Protein AF-A0AAY4BSG1-F1 (afdb_monomer)

Radius of gyration: 24.35 Å; Cα contacts (8 Å, |Δi|>4): 399; chains: 1; bounding box: 86×38×70 Å

Nearest PDB structures (foldseek):
  5kiy-assembly1_A  TM=9.726E-01  e=7.106E-35  Homo sapiens
  4ko8-assembly1_A  TM=9.809E-01  e=5.783E-34  Homo sapiens
  7pux-assembly1_A  TM=9.877E-01  e=2.586E-33  Homo sapiens
  7ln4-assembly1_E  TM=9.791E-01  e=1.420E-33  Homo sapiens
  5glf-assembly2_C  TM=9.734E-01  e=1.700E-33  Homo sapiens

Secondary structure (DSSP, 8-state):
-----PPPPP-GGGTTTS----TTEEEEEE-S---TTEEEE-HHHHHHHT--TT-EEEEE-STT-EEEEEEEE-TTS-TTEEEE-HHHHHHHT--TT-EEEEEE-TTPPBPSEEEEEEBHHHHTT--S-HIIIIIHHHHTTT--EEETT-EEEEEETTEEEEEEEEEEESSSEEE--TT-EEE--SPPBPP---TTTTTT---PPP--------------

Mean predicted aligned error: 11.54 Å

InterPro domains:
  IPR003338 CDC48, N-terminal subdomain [PF02359] (25-106)
  IPR003338 CDC48, N-terminal subdomain [SM01073] (25-108)
  IPR004201 CDC48, domain 2 [PF02933] (127-188)
  IPR004201 CDC48, domain 2 [SM01072] (125-191)
  IPR009010 Aspartate decarboxylase-like domain superfamily [SSF50692] (23-105)
  IPR029067 CDC48 domain 2-like superfamily [SSF54585] (107-192)

Sequence (220 aa):
MVSSGHPKAEDYSTAILKQKVRPNRLIVDEAINEDNSIVCLSQAKMEQLQLFRGDTVVLRGRKRRQTVCIVLTDESCADERVRMNRVIRNNLRVRLGDVTSIHACPDVKYGKRIHVLPIDDTIEGLTGNLFEVFLKPYFLEAYRPVHKGDIFLVRGGMRAVEFKVVETDPTPHCIVAPDTIIHCEGEAIKREVCPCVLRADAELPPLGHPTYFLLDLGLD

Foldseek 3Di:
DDDDDDDDDDPPVCVVVPPDPDLQKAFEDADPDPDQAEKEAAPVSCVVQVHDQQFKKWKAAPPRFIWIHGYHYDNPHDHRHMHHHPQNCVRRVHDGRDIMGMHTDPPAAAFQEWEKEWAPVQCVPPDDDCCVFWVCVSQPVPQGKGFQQRWDWTDGDPGIIIMGTNPIVVPGMHGHDPNYHYHHDDDHDYDDDDPVVVVPPPDDDDPDDDDDPDDDDDDD

Structure (mmCIF, N/CA/C/O backbone):
data_AF-A0AAY4BSG1-F1
#
_entry.id   AF-A0AAY4BSG1-F1
#
loop_
_atom_site.group_PDB
_atom_site.id
_atom_site.type_symbol
_atom_site.label_atom_id
_atom_site.label_alt_id
_atom_site.label_comp_id
_atom_site.label_asym_id
_atom_site.label_entity_id
_atom_site.label_seq_id
_atom_site.pdbx_PDB_ins_code
_atom_site.Cartn_x
_atom_site.Cartn_y
_atom_site.Cartn_z
_atom_site.occupancy
_atom_site.B_iso_or_equiv
_atom_site.auth_seq_id
_atom_site.auth_comp_id
_atom_site.auth_asym_id
_atom_site.auth_atom_id
_atom_site.pdbx_PDB_model_num
ATOM 1 N N . MET A 1 1 ? -54.067 -20.132 38.623 1.00 38.59 1 MET A N 1
ATOM 2 C CA . MET A 1 1 ? -53.356 -20.814 37.520 1.00 38.59 1 MET A CA 1
ATOM 3 C C . MET A 1 1 ? -52.212 -19.910 37.088 1.00 38.59 1 MET A C 1
ATOM 5 O O . MET A 1 1 ? -52.478 -18.827 36.589 1.00 38.59 1 MET A O 1
ATOM 9 N N . VAL A 1 2 ? -50.968 -20.282 37.397 1.00 37.22 2 VAL A N 1
ATOM 10 C CA . VAL A 1 2 ? -49.770 -19.483 37.088 1.00 37.22 2 VAL A CA 1
ATOM 11 C C . VAL A 1 2 ? -49.199 -19.982 35.763 1.00 37.22 2 VAL A C 1
ATOM 13 O O . VAL A 1 2 ? -48.840 -21.150 35.649 1.00 37.22 2 VAL A O 1
ATOM 16 N N . SER A 1 3 ? -49.164 -19.108 34.759 1.00 40.56 3 SER A N 1
ATOM 17 C CA . SER A 1 3 ? -48.557 -19.366 33.451 1.00 40.56 3 SER A CA 1
ATOM 18 C C . SER A 1 3 ? -47.033 -19.314 33.574 1.00 40.56 3 SER A C 1
ATOM 20 O O . SER A 1 3 ? -46.451 -18.234 33.658 1.00 40.56 3 SER A O 1
ATOM 22 N N . SER A 1 4 ? -46.378 -20.473 33.586 1.00 40.75 4 SER A N 1
ATOM 23 C CA . SER A 1 4 ? -44.921 -20.590 33.511 1.00 40.75 4 SER A CA 1
ATOM 24 C C . SER A 1 4 ? -44.447 -20.343 32.074 1.00 40.75 4 SER A C 1
ATOM 26 O O . SER A 1 4 ? -44.563 -21.217 31.216 1.00 40.75 4 SER A O 1
ATOM 28 N N . GLY A 1 5 ? -43.911 -19.150 31.808 1.00 41.56 5 GLY A N 1
ATOM 29 C CA . GLY A 1 5 ? -43.199 -18.854 30.567 1.00 41.56 5 GLY A CA 1
ATOM 30 C C . GLY A 1 5 ? -41.865 -19.599 30.529 1.00 41.56 5 GLY A C 1
ATOM 31 O O . GLY A 1 5 ? -40.983 -19.338 31.344 1.00 41.56 5 GLY A O 1
ATOM 32 N N . HIS A 1 6 ? -41.716 -20.540 29.599 1.00 40.09 6 HIS A N 1
ATOM 33 C CA . HIS A 1 6 ? -40.425 -21.161 29.321 1.00 40.09 6 HIS A CA 1
ATOM 34 C C . HIS A 1 6 ? -39.473 -20.140 28.670 1.00 40.09 6 HIS A C 1
ATOM 36 O O . HIS A 1 6 ? -39.877 -19.458 27.722 1.00 40.09 6 HIS A O 1
ATOM 42 N N . PRO A 1 7 ? -38.216 -20.020 29.138 1.00 47.56 7 PRO A N 1
ATOM 43 C CA . PRO A 1 7 ? -37.210 -19.219 28.455 1.00 47.56 7 PRO A CA 1
ATOM 44 C C . PRO A 1 7 ? -36.933 -19.845 27.083 1.00 47.56 7 PRO A C 1
ATOM 46 O O . PRO A 1 7 ? -36.709 -21.051 26.976 1.00 47.56 7 PRO A O 1
ATOM 49 N N . LYS A 1 8 ? -37.004 -19.031 26.022 1.00 49.88 8 LYS A N 1
ATOM 50 C CA . LYS A 1 8 ? -36.737 -19.466 24.645 1.00 49.88 8 LYS A CA 1
ATOM 51 C C . LYS A 1 8 ? -35.341 -20.089 24.580 1.00 49.88 8 LYS A C 1
ATOM 53 O O . LYS A 1 8 ? -34.360 -19.418 24.891 1.00 49.88 8 LYS A O 1
ATOM 58 N N . ALA A 1 9 ? -35.281 -21.361 24.193 1.00 52.16 9 ALA A N 1
ATOM 59 C CA . ALA A 1 9 ? -34.041 -22.080 23.953 1.00 52.16 9 ALA A CA 1
ATOM 60 C C . ALA A 1 9 ? -33.193 -21.315 22.927 1.00 52.16 9 ALA A C 1
ATOM 62 O O . ALA A 1 9 ? -33.681 -20.943 21.860 1.00 52.16 9 ALA A O 1
ATOM 63 N N . GLU A 1 10 ? -31.934 -21.040 23.260 1.00 61.69 10 GLU A N 1
ATOM 64 C CA . GLU A 1 10 ? -30.996 -20.489 22.291 1.00 61.69 10 GLU A CA 1
ATOM 65 C C . GLU A 1 10 ? -30.665 -21.569 21.253 1.00 61.69 10 GLU A C 1
ATOM 67 O O . GLU A 1 10 ? -30.093 -22.607 21.583 1.00 61.69 10 GLU A O 1
ATOM 72 N N . ASP A 1 11 ? -31.018 -21.336 19.988 1.00 61.94 11 ASP A N 1
ATOM 73 C CA . ASP A 1 11 ? -30.718 -22.260 18.891 1.00 61.94 11 ASP A CA 1
ATOM 74 C C . ASP A 1 11 ? -29.205 -22.326 18.603 1.00 61.94 11 ASP A C 1
ATOM 76 O O . ASP A 1 11 ? -28.674 -21.622 17.733 1.00 61.94 11 ASP A O 1
ATOM 80 N N . TYR A 1 12 ? -28.493 -23.209 19.311 1.00 63.12 12 TYR A N 1
ATOM 81 C CA . TYR A 1 12 ? -27.065 -23.503 19.111 1.00 63.12 12 TYR A CA 1
ATOM 82 C C . TYR A 1 12 ? -26.735 -23.979 17.687 1.00 63.12 12 TYR A C 1
ATOM 84 O O . TYR A 1 12 ? -25.613 -23.785 17.216 1.00 63.12 12 TYR A O 1
ATOM 92 N N . SER A 1 13 ? -27.723 -24.507 16.961 1.00 60.88 13 SER A N 1
ATOM 93 C CA . SER A 1 13 ? -27.625 -24.915 15.553 1.00 60.88 13 SER A CA 1
ATOM 94 C C . SER A 1 13 ? -27.249 -23.757 14.614 1.00 60.88 13 SER A C 1
ATOM 96 O O . SER A 1 13 ? -26.709 -23.985 13.536 1.00 60.88 13 SER A O 1
ATOM 98 N N . THR A 1 14 ? -27.486 -22.502 15.028 1.00 60.97 14 THR A N 1
ATOM 99 C CA . THR A 1 14 ? -27.147 -21.288 14.257 1.00 60.97 14 THR A CA 1
ATOM 100 C C . THR A 1 14 ? -25.986 -20.484 14.850 1.00 60.97 14 THR A C 1
ATOM 102 O O . THR A 1 14 ? -25.603 -19.454 14.295 1.00 60.97 14 THR A O 1
ATOM 105 N N . ALA A 1 15 ? -25.366 -20.939 15.946 1.00 56.94 15 ALA A N 1
ATOM 106 C CA . ALA A 1 15 ? -24.291 -20.205 16.623 1.00 56.94 15 ALA A CA 1
ATOM 107 C C . ALA A 1 15 ? -23.044 -19.991 15.740 1.00 56.94 15 ALA A C 1
ATOM 109 O O . ALA A 1 15 ? -22.305 -19.029 15.934 1.00 56.94 15 ALA A O 1
ATOM 110 N N . ILE A 1 16 ? -22.839 -20.854 14.737 1.00 59.22 16 ILE A N 1
ATOM 111 C CA . ILE A 1 16 ? -21.785 -20.723 13.716 1.00 59.22 16 ILE A CA 1
ATOM 112 C C . ILE A 1 16 ? -22.095 -19.578 12.729 1.00 59.22 16 ILE A C 1
ATOM 114 O O . ILE A 1 16 ? -21.176 -18.930 12.231 1.00 59.22 16 ILE A O 1
ATOM 118 N N . LEU A 1 17 ? -23.379 -19.305 12.465 1.00 61.75 17 LEU A N 1
ATOM 119 C CA . LEU A 1 17 ? -23.855 -18.269 11.536 1.00 61.75 17 LEU A CA 1
ATOM 120 C C . LEU A 1 17 ? -24.014 -16.897 12.203 1.00 61.75 17 LEU A C 1
ATOM 122 O O . LEU A 1 17 ? -23.942 -15.874 11.521 1.00 61.75 17 LEU A O 1
ATOM 126 N N . LYS A 1 18 ? -24.189 -16.850 13.530 1.00 53.69 18 LYS A N 1
ATOM 127 C CA . LYS A 1 18 ? -24.146 -15.596 14.288 1.00 53.69 18 LYS A CA 1
ATOM 128 C C . LYS A 1 18 ? -22.723 -15.045 14.215 1.00 53.69 18 LYS A C 1
ATOM 130 O O . LYS A 1 18 ? -21.815 -15.541 14.883 1.00 53.69 18 LYS A O 1
ATOM 135 N N . GLN A 1 19 ? -22.510 -14.024 13.382 1.00 55.59 19 GLN A N 1
ATOM 136 C CA . GLN A 1 19 ? -21.248 -13.293 13.359 1.00 55.59 19 GLN A CA 1
ATOM 137 C C . GLN A 1 19 ? -20.974 -12.770 14.770 1.00 55.59 19 GLN A C 1
ATOM 139 O O . GLN A 1 19 ? -21.588 -11.802 15.208 1.00 55.59 19 GLN A O 1
ATOM 144 N N . LYS A 1 20 ? -20.045 -13.413 15.489 1.00 57.47 20 LYS A N 1
ATOM 145 C CA . LYS A 1 20 ? -19.484 -12.838 16.714 1.00 57.47 20 LYS A CA 1
ATOM 146 C C . LYS A 1 20 ? -19.024 -11.424 16.369 1.00 57.47 20 LYS A C 1
ATOM 148 O O . LYS A 1 20 ? -18.228 -11.266 15.437 1.00 57.47 20 LYS A O 1
ATOM 153 N N . VAL A 1 21 ? -19.543 -10.431 17.090 1.00 61.41 21 VAL A N 1
ATOM 154 C CA . VAL A 1 21 ? -19.117 -9.037 16.960 1.00 61.41 21 VAL A CA 1
ATOM 155 C C . VAL A 1 21 ? -17.638 -9.013 17.310 1.00 61.41 21 VAL A C 1
ATOM 157 O O . VAL A 1 21 ? -17.241 -9.251 18.448 1.00 61.41 21 VAL A O 1
ATOM 160 N N . ARG A 1 22 ? -16.808 -8.852 16.286 1.00 75.69 22 ARG A N 1
ATOM 161 C CA . ARG A 1 22 ? -15.364 -8.755 16.434 1.00 75.69 22 ARG A CA 1
ATOM 162 C C . ARG A 1 22 ? -15.021 -7.290 16.191 1.00 75.69 22 ARG A C 1
ATOM 164 O O . ARG A 1 22 ? -15.256 -6.832 15.075 1.00 75.69 22 ARG A O 1
ATOM 171 N N . PRO A 1 23 ? -14.499 -6.558 17.189 1.00 80.31 23 PRO A N 1
ATOM 172 C CA . PRO A 1 23 ? -14.309 -5.107 17.094 1.00 80.31 23 PRO A CA 1
ATOM 173 C C . PRO A 1 23 ? -13.344 -4.705 15.975 1.00 80.31 23 PRO A C 1
ATOM 175 O O . PRO A 1 23 ? -13.398 -3.583 15.485 1.00 80.31 23 PRO A O 1
ATOM 178 N N . ASN A 1 24 ? -12.501 -5.644 15.545 1.00 88.62 24 ASN A N 1
ATOM 179 C CA . ASN A 1 24 ? -11.522 -5.491 14.484 1.00 88.62 24 ASN A CA 1
ATOM 180 C C . ASN A 1 24 ? -12.054 -5.831 13.081 1.00 88.62 24 ASN A C 1
ATOM 182 O O . ASN A 1 24 ? -11.261 -5.907 12.146 1.00 88.62 24 ASN A O 1
ATOM 186 N N . ARG A 1 25 ? -13.356 -6.102 12.924 1.00 92.12 25 ARG A N 1
ATOM 187 C CA . ARG A 1 25 ? -14.003 -6.288 11.619 1.00 92.12 25 ARG A CA 1
ATOM 188 C C . ARG A 1 25 ? -14.707 -5.001 11.224 1.00 92.12 25 ARG A C 1
ATOM 190 O O . ARG A 1 25 ? -15.616 -4.574 11.925 1.00 92.12 25 ARG A O 1
ATOM 197 N N . LEU A 1 26 ? -14.286 -4.421 10.109 1.00 94.25 26 LEU A N 1
ATOM 198 C CA . LEU A 1 26 ? -14.735 -3.114 9.647 1.00 94.25 26 LEU A CA 1
ATOM 199 C C . LEU A 1 26 ? -15.277 -3.219 8.227 1.00 94.25 26 LEU A C 1
ATOM 201 O O . LEU A 1 26 ? -14.813 -4.036 7.427 1.00 94.25 26 LEU A O 1
ATOM 205 N N . ILE A 1 27 ? -16.277 -2.401 7.931 1.00 94.88 27 ILE A N 1
ATOM 206 C CA . ILE A 1 27 ? -16.908 -2.313 6.621 1.00 94.88 27 ILE A CA 1
ATOM 207 C C . ILE A 1 27 ? -16.067 -1.388 5.741 1.00 94.88 27 ILE A C 1
ATOM 209 O O . ILE A 1 27 ? -15.706 -0.284 6.141 1.00 94.88 27 ILE A O 1
ATOM 213 N N . VAL A 1 28 ? -15.744 -1.842 4.537 1.00 96.19 28 VAL A N 1
ATOM 214 C CA . VAL A 1 28 ? -14.949 -1.082 3.573 1.00 96.19 28 VAL A CA 1
ATOM 215 C C . VAL A 1 28 ? -15.770 0.078 3.026 1.00 96.19 28 VAL A C 1
ATOM 217 O O . VAL A 1 28 ? -16.845 -0.133 2.460 1.00 96.19 28 VAL A O 1
ATOM 220 N N . ASP A 1 29 ? -15.218 1.279 3.142 1.00 95.25 29 ASP A N 1
ATOM 221 C CA . ASP A 1 29 ? -15.780 2.517 2.614 1.00 95.25 29 ASP A CA 1
ATOM 222 C C . ASP A 1 29 ? -14.781 3.235 1.698 1.00 95.25 29 ASP A C 1
ATOM 224 O O . ASP A 1 29 ? -13.586 2.915 1.649 1.00 95.25 29 ASP A O 1
ATOM 228 N N . GLU A 1 30 ? -15.282 4.202 0.940 1.00 93.75 30 GLU A N 1
ATOM 229 C CA . GLU A 1 30 ? -14.478 4.982 0.014 1.00 93.75 30 GLU A CA 1
ATOM 230 C C . GLU A 1 30 ? -13.622 6.020 0.752 1.00 93.75 30 GLU A C 1
ATOM 232 O O . GLU A 1 30 ? -14.089 6.748 1.637 1.00 93.75 30 GLU A O 1
ATOM 237 N N . ALA A 1 31 ? -12.336 6.060 0.398 1.00 90.06 31 ALA A N 1
ATOM 238 C CA . ALA A 1 31 ? -11.409 7.086 0.845 1.00 90.06 31 ALA A CA 1
ATOM 239 C C . ALA A 1 31 ? -11.435 8.285 -0.103 1.00 90.06 31 ALA A C 1
ATOM 241 O O . ALA A 1 31 ? -11.508 8.120 -1.318 1.00 90.06 31 ALA A O 1
ATOM 242 N N . ILE A 1 32 ? -11.309 9.478 0.478 1.00 85.31 32 ILE A N 1
ATOM 243 C CA . ILE A 1 32 ? -11.101 10.731 -0.259 1.00 85.31 32 ILE A CA 1
ATOM 244 C C . ILE A 1 32 ? -9.622 10.867 -0.663 1.00 85.31 32 ILE A C 1
ATOM 246 O O . ILE A 1 32 ? -9.302 11.479 -1.675 1.00 85.31 32 ILE A O 1
ATOM 250 N N . ASN A 1 33 ? -8.713 10.276 0.121 1.00 83.94 33 ASN A N 1
ATOM 251 C CA . ASN A 1 33 ? -7.279 10.292 -0.151 1.00 83.94 33 ASN A CA 1
ATOM 252 C C . ASN A 1 33 ? -6.900 9.242 -1.212 1.00 83.94 33 ASN A C 1
ATOM 254 O O . ASN A 1 33 ? -7.355 8.096 -1.154 1.00 83.94 33 ASN A O 1
ATOM 258 N N . GLU A 1 34 ? -6.033 9.626 -2.149 1.00 80.88 34 GLU A N 1
ATOM 259 C CA . GLU A 1 34 ? -5.528 8.747 -3.207 1.00 80.88 34 GLU A CA 1
ATOM 260 C C . GLU A 1 34 ? -4.304 7.918 -2.784 1.00 80.88 34 GLU A C 1
ATOM 262 O O . GLU A 1 34 ? -3.930 6.989 -3.499 1.00 80.88 34 GLU A O 1
ATOM 267 N N . ASP A 1 35 ? -3.693 8.202 -1.629 1.00 89.56 35 ASP A N 1
ATOM 268 C CA . ASP A 1 35 ? -2.482 7.512 -1.182 1.00 89.56 35 ASP A CA 1
ATOM 269 C C . ASP A 1 35 ? -2.699 5.992 -0.988 1.00 89.56 35 ASP A C 1
ATOM 271 O O . ASP A 1 35 ? -3.605 5.543 -0.284 1.00 89.56 35 ASP A O 1
ATOM 275 N N . ASN A 1 36 ? -1.838 5.190 -1.623 1.00 92.38 36 ASN A N 1
ATOM 276 C CA . ASN A 1 36 ? -1.919 3.724 -1.652 1.00 92.38 36 ASN A CA 1
ATOM 277 C C . ASN A 1 36 ? -1.492 3.039 -0.346 1.00 92.38 36 ASN A C 1
ATOM 279 O O . ASN A 1 36 ? -1.660 1.828 -0.213 1.00 92.38 36 ASN A O 1
ATOM 283 N N . SER A 1 37 ? -0.901 3.778 0.587 1.00 93.25 37 SER A N 1
ATOM 284 C CA . SER A 1 37 ? -0.334 3.250 1.826 1.00 93.25 37 SER A CA 1
ATOM 285 C C . SER A 1 37 ? -1.173 3.596 3.053 1.00 93.25 37 SER A C 1
ATOM 287 O O . SER A 1 37 ? -0.852 3.123 4.140 1.00 93.25 37 SER A O 1
ATOM 289 N N . ILE A 1 38 ? -2.229 4.400 2.908 1.00 95.06 38 ILE A N 1
ATOM 290 C CA . ILE A 1 38 ? -2.979 4.977 4.027 1.00 95.06 38 ILE A CA 1
ATOM 291 C C . ILE A 1 38 ? -4.395 4.406 4.088 1.00 95.06 38 ILE A C 1
ATOM 293 O O . ILE A 1 38 ? -5.101 4.318 3.083 1.00 95.06 38 ILE A O 1
ATOM 297 N N . VAL A 1 39 ? -4.835 4.078 5.302 1.00 96.00 39 VAL A N 1
ATOM 298 C CA . VAL A 1 39 ? -6.244 3.828 5.619 1.00 96.00 39 VAL A CA 1
ATOM 299 C C . VAL A 1 39 ? -6.708 4.730 6.747 1.00 96.00 39 VAL A C 1
ATOM 301 O O . VAL A 1 39 ? -5.941 5.030 7.662 1.00 96.00 39 VAL A O 1
ATOM 304 N N . CYS A 1 40 ? -7.972 5.143 6.695 1.00 95.75 40 CYS A N 1
ATOM 305 C CA . CYS A 1 40 ? -8.540 6.018 7.714 1.00 95.75 40 CYS A CA 1
ATOM 306 C C . CYS A 1 40 ? -9.584 5.292 8.558 1.00 95.75 40 CYS A C 1
ATOM 308 O O . CYS A 1 40 ? -10.406 4.533 8.032 1.00 95.75 40 CYS A O 1
ATOM 310 N N . LEU A 1 41 ? -9.547 5.561 9.861 1.00 95.69 41 LEU A N 1
ATOM 311 C CA . LEU A 1 41 ? -10.492 5.081 10.864 1.00 95.69 41 LEU A CA 1
ATOM 312 C C . LEU A 1 41 ? -11.005 6.253 11.698 1.00 95.69 41 LEU A C 1
ATOM 314 O O . LEU A 1 41 ? -10.340 7.284 11.809 1.00 95.69 41 LEU A O 1
ATOM 318 N N . SER A 1 42 ? -12.152 6.063 12.347 1.00 95.62 42 SER A N 1
ATOM 319 C CA . SER A 1 42 ? -12.597 6.999 13.375 1.00 95.62 42 SER A CA 1
ATOM 320 C C . SER A 1 42 ? -11.670 6.958 14.594 1.00 95.62 42 SER A C 1
ATOM 322 O O . SER A 1 42 ? -11.054 5.929 14.902 1.00 95.62 42 SER A O 1
ATOM 324 N N . GLN A 1 43 ? -11.604 8.069 15.326 1.00 94.62 43 GLN A N 1
ATOM 325 C CA . GLN A 1 43 ? -10.820 8.148 16.558 1.00 94.62 43 GLN A CA 1
ATOM 326 C C . GLN A 1 43 ? -11.287 7.117 17.598 1.00 94.62 43 GLN A C 1
ATOM 328 O O . GLN A 1 43 ? -10.467 6.381 18.145 1.00 94.62 43 GLN A O 1
ATOM 333 N N . ALA A 1 44 ? -12.601 6.991 17.806 1.00 94.12 44 ALA A N 1
ATOM 334 C CA . ALA A 1 44 ? -13.167 6.037 18.758 1.00 94.12 44 ALA A CA 1
ATOM 335 C C . ALA A 1 44 ? -12.800 4.585 18.408 1.00 94.12 44 ALA A C 1
ATOM 337 O O . ALA A 1 44 ? -12.488 3.779 19.290 1.00 94.12 44 ALA A O 1
ATOM 338 N N . LYS A 1 45 ? -12.776 4.239 17.111 1.00 93.62 45 LYS A N 1
ATOM 339 C CA . LYS A 1 45 ? -12.361 2.903 16.675 1.00 93.62 45 LYS A CA 1
ATOM 340 C C . LYS A 1 45 ? -10.871 2.659 16.905 1.00 93.62 45 LYS A C 1
ATOM 342 O O . LYS A 1 45 ? -10.500 1.551 17.294 1.00 93.62 45 LYS A O 1
ATOM 347 N N . MET A 1 46 ? -10.027 3.661 16.673 1.00 94.31 46 MET A N 1
ATOM 348 C CA . MET A 1 46 ? -8.591 3.557 16.935 1.00 94.31 46 MET A CA 1
ATOM 349 C C . MET A 1 46 ? -8.302 3.331 18.419 1.00 94.31 46 MET A C 1
ATOM 351 O O . MET A 1 46 ? -7.577 2.396 18.749 1.00 94.31 46 MET A O 1
ATOM 355 N N . GLU A 1 47 ? -8.948 4.089 19.306 1.00 92.94 47 GLU A N 1
ATOM 356 C CA . GLU A 1 47 ? -8.833 3.909 20.758 1.00 92.94 47 GLU A CA 1
ATOM 357 C C . GLU A 1 47 ? -9.304 2.515 21.196 1.00 92.94 47 GLU A C 1
ATOM 359 O O . GLU A 1 47 ? -8.615 1.833 21.956 1.00 92.94 47 GLU A O 1
ATOM 364 N N . GLN A 1 48 ? -10.426 2.032 20.646 1.00 92.88 48 GLN A N 1
ATOM 365 C CA . GLN A 1 48 ? -10.932 0.684 20.926 1.00 92.88 48 GLN A CA 1
ATOM 366 C C . GLN A 1 48 ? -9.946 -0.420 20.510 1.00 92.88 48 GLN A C 1
ATOM 368 O O . GLN A 1 48 ? -9.860 -1.458 21.169 1.00 92.88 48 GLN A O 1
ATOM 373 N N . LEU A 1 49 ? -9.238 -0.226 19.397 1.00 92.06 49 LEU A N 1
ATOM 374 C CA . LEU A 1 49 ? -8.257 -1.176 18.872 1.00 92.06 49 LEU A CA 1
ATOM 375 C C . LEU A 1 49 ? -6.843 -0.948 19.419 1.00 92.06 49 LEU A C 1
ATOM 377 O O . LEU A 1 49 ? -5.946 -1.709 19.060 1.00 92.06 49 LEU A O 1
ATOM 381 N N . GLN A 1 50 ? -6.658 0.061 20.279 1.00 93.50 50 GLN A N 1
ATOM 382 C CA . GLN A 1 50 ? -5.363 0.492 20.810 1.00 93.50 50 GLN A CA 1
ATOM 383 C C . GLN A 1 50 ? -4.352 0.820 19.699 1.00 93.50 50 GLN A C 1
ATOM 385 O O . GLN A 1 50 ? -3.179 0.467 19.787 1.00 93.50 50 GLN A O 1
ATOM 390 N N . LEU A 1 51 ? -4.836 1.466 18.638 1.00 94.94 51 LEU A N 1
ATOM 391 C CA . LEU A 1 51 ? -4.036 1.959 17.523 1.00 94.94 51 LEU A CA 1
ATOM 392 C C . LEU A 1 51 ? -3.801 3.459 17.673 1.00 94.94 51 LEU A C 1
ATOM 394 O O . LEU A 1 51 ? -4.719 4.208 18.007 1.00 94.94 51 LEU A O 1
ATOM 398 N N . PHE A 1 52 ? -2.597 3.903 17.343 1.00 94.75 52 PHE A N 1
ATOM 399 C CA . PHE A 1 52 ? -2.224 5.309 17.303 1.00 94.75 52 PHE A CA 1
ATOM 400 C C . PHE A 1 52 ? -2.076 5.804 15.865 1.00 94.75 52 PHE A C 1
ATOM 402 O O . PHE A 1 52 ? -1.927 5.043 14.908 1.00 94.75 52 PHE A O 1
ATOM 409 N N . ARG A 1 53 ? -2.162 7.124 15.694 1.00 93.81 53 ARG A N 1
ATOM 410 C CA . ARG A 1 53 ? -1.967 7.768 14.394 1.00 93.81 53 ARG A CA 1
ATOM 411 C C . ARG A 1 53 ? -0.551 7.485 13.893 1.00 93.81 53 ARG A C 1
ATOM 413 O O . ARG A 1 53 ? 0.412 7.840 14.563 1.00 93.81 53 ARG A O 1
ATOM 420 N N . GLY A 1 54 ? -0.442 6.935 12.686 1.00 93.00 54 GLY A N 1
ATOM 421 C CA . GLY A 1 54 ? 0.839 6.558 12.090 1.00 93.00 54 GLY A CA 1
ATOM 422 C C . GLY A 1 54 ? 1.245 5.105 12.347 1.00 93.00 54 GLY A C 1
ATOM 423 O O . GLY A 1 54 ? 2.251 4.668 11.793 1.00 93.00 54 GLY A O 1
ATOM 424 N N . ASP A 1 55 ? 0.467 4.341 13.121 1.00 95.06 55 ASP A N 1
ATOM 425 C CA . ASP A 1 55 ? 0.762 2.928 13.339 1.00 95.06 55 ASP A CA 1
ATOM 426 C C . ASP A 1 55 ? 0.647 2.123 12.046 1.00 95.06 55 ASP A C 1
ATOM 428 O O . ASP A 1 55 ? -0.199 2.366 11.177 1.00 95.06 55 ASP A O 1
ATOM 432 N N . THR A 1 56 ? 1.493 1.103 11.949 1.00 95.50 56 THR A N 1
ATOM 433 C CA . THR A 1 56 ? 1.438 0.143 10.855 1.00 95.50 56 THR A CA 1
ATOM 434 C C . THR A 1 56 ? 0.447 -0.967 11.191 1.00 95.50 56 THR A C 1
ATOM 436 O O . THR A 1 56 ? 0.490 -1.580 12.261 1.00 95.50 56 THR A O 1
ATOM 439 N N . VAL A 1 57 ? -0.470 -1.236 10.267 1.00 96.44 57 VAL A N 1
ATOM 440 C CA . VAL A 1 57 ? -1.550 -2.208 10.425 1.00 96.44 57 VAL A CA 1
ATOM 441 C C . VAL A 1 57 ? -1.559 -3.201 9.274 1.00 96.44 57 VAL A C 1
ATOM 443 O O . VAL A 1 57 ? -1.318 -2.858 8.118 1.00 96.44 57 VAL A O 1
ATOM 446 N N . VAL A 1 58 ? -1.886 -4.453 9.582 1.00 96.31 58 VAL A N 1
ATOM 447 C CA . VAL A 1 58 ? -2.156 -5.488 8.583 1.00 96.31 58 VAL A CA 1
ATOM 448 C C . VAL A 1 58 ? -3.658 -5.581 8.377 1.00 96.31 58 VAL A C 1
ATOM 450 O O . VAL A 1 58 ? -4.418 -5.914 9.293 1.00 96.31 58 VAL A O 1
ATOM 453 N N . LEU A 1 59 ? -4.082 -5.350 7.141 1.00 96.38 59 LEU A N 1
ATOM 454 C CA . LEU A 1 59 ? -5.446 -5.587 6.697 1.00 96.38 59 LEU A CA 1
ATOM 455 C C . LEU A 1 59 ? -5.535 -6.981 6.092 1.00 96.38 59 LEU A C 1
ATOM 457 O O . LEU A 1 59 ? -4.694 -7.384 5.289 1.00 96.38 59 LEU A O 1
ATOM 461 N N . ARG A 1 60 ? -6.577 -7.727 6.457 1.00 95.31 60 ARG A N 1
ATOM 462 C CA . ARG A 1 60 ? -6.877 -9.037 5.869 1.00 95.31 60 ARG A CA 1
ATOM 463 C C . ARG A 1 60 ? -8.215 -8.978 5.153 1.00 95.31 60 ARG A C 1
ATOM 465 O O . ARG A 1 60 ? -9.230 -8.578 5.727 1.00 95.31 60 ARG A O 1
ATOM 472 N N . GLY A 1 61 ? -8.183 -9.387 3.894 1.00 92.81 61 GLY A N 1
ATOM 473 C CA . GLY A 1 61 ? -9.318 -9.388 2.988 1.00 92.81 61 GLY A CA 1
ATOM 474 C C . GLY A 1 61 ? -9.777 -10.801 2.657 1.00 92.81 61 GLY A C 1
ATOM 475 O O . GLY A 1 61 ? -9.704 -11.728 3.469 1.00 92.81 61 GLY A O 1
ATOM 476 N N . ARG A 1 62 ? -10.262 -10.979 1.429 1.00 90.62 62 ARG A N 1
ATOM 477 C CA . ARG A 1 62 ? -10.749 -12.267 0.923 1.00 90.62 62 ARG A CA 1
ATOM 478 C C . ARG A 1 62 ? -9.611 -13.080 0.313 1.00 90.62 62 ARG A C 1
ATOM 480 O O . ARG A 1 62 ? -8.524 -12.576 0.059 1.00 90.62 62 ARG A O 1
ATOM 487 N N . LYS A 1 63 ? -9.856 -14.374 0.073 1.00 89.94 63 LYS A N 1
ATOM 488 C CA . LYS A 1 63 ? -8.895 -15.292 -0.577 1.00 89.94 63 LYS A CA 1
ATOM 489 C C . LYS A 1 63 ? -7.490 -15.265 0.057 1.00 89.94 63 LYS A C 1
ATOM 491 O O . LYS A 1 63 ? -6.495 -15.373 -0.652 1.00 89.94 63 LYS A O 1
ATOM 496 N N . ARG A 1 64 ? -7.421 -15.106 1.388 1.00 90.69 64 ARG A N 1
ATOM 497 C CA . ARG A 1 64 ? -6.173 -15.013 2.173 1.00 90.69 64 ARG A CA 1
ATOM 498 C C . ARG A 1 64 ? -5.247 -13.863 1.745 1.00 90.69 64 ARG A C 1
ATOM 500 O O . ARG A 1 64 ? -4.049 -13.930 1.990 1.00 90.69 64 ARG A O 1
ATOM 507 N N . ARG A 1 65 ? -5.789 -12.818 1.114 1.00 93.69 65 ARG A N 1
ATOM 508 C CA . ARG A 1 65 ? -5.023 -11.626 0.751 1.00 93.69 65 ARG A CA 1
ATOM 509 C C . ARG A 1 65 ? -4.842 -10.716 1.955 1.00 93.69 65 ARG A C 1
ATOM 511 O O . ARG A 1 65 ? -5.763 -10.541 2.759 1.00 93.69 65 ARG A O 1
ATOM 518 N N . GLN A 1 66 ? -3.639 -10.178 2.064 1.00 95.38 66 GLN A N 1
ATOM 519 C CA . GLN A 1 66 ? -3.210 -9.293 3.131 1.00 95.38 66 GLN A CA 1
ATOM 520 C C . GLN A 1 66 ? -2.405 -8.157 2.512 1.00 95.38 66 GLN A C 1
ATOM 522 O O . GLN A 1 66 ? -1.739 -8.375 1.506 1.00 95.38 66 GLN A O 1
ATOM 527 N N . THR A 1 67 ? -2.498 -6.978 3.112 1.00 95.94 67 THR A N 1
ATOM 528 C CA . THR A 1 67 ? -1.700 -5.798 2.763 1.00 95.94 67 THR A CA 1
ATOM 529 C C . THR A 1 67 ? -1.361 -5.065 4.049 1.00 95.94 67 THR A C 1
ATOM 531 O O . THR A 1 67 ? -2.082 -5.188 5.048 1.00 95.94 67 THR A O 1
ATOM 534 N N . VAL A 1 68 ? -0.266 -4.317 4.027 1.00 96.31 68 VAL A N 1
ATOM 535 C CA . VAL A 1 68 ? 0.167 -3.491 5.153 1.00 96.31 68 VAL A CA 1
ATOM 536 C C . VAL A 1 68 ? -0.088 -2.030 4.813 1.00 96.31 68 VAL A C 1
ATOM 538 O O . VAL A 1 68 ? 0.209 -1.595 3.704 1.00 96.31 68 VAL A O 1
ATOM 541 N N . CYS A 1 69 ? -0.665 -1.286 5.750 1.00 96.25 69 CYS A N 1
ATOM 542 C CA . CYS A 1 69 ? -0.987 0.128 5.585 1.00 96.25 69 CYS A CA 1
ATOM 543 C C . CYS A 1 69 ? -0.648 0.902 6.861 1.00 96.25 69 CYS A C 1
ATOM 545 O O . CYS A 1 69 ? -0.471 0.316 7.926 1.00 96.25 69 CYS A O 1
ATOM 547 N N . ILE A 1 70 ? -0.599 2.222 6.748 1.00 95.69 70 ILE A N 1
ATOM 548 C CA . ILE A 1 70 ? -0.504 3.163 7.859 1.00 95.69 70 ILE A CA 1
ATOM 549 C C . ILE A 1 70 ? -1.917 3.627 8.200 1.00 95.69 70 ILE A C 1
ATOM 551 O O . ILE A 1 70 ? -2.696 3.967 7.304 1.00 95.69 70 ILE A O 1
ATOM 555 N N . VAL A 1 71 ? -2.257 3.643 9.486 1.00 95.50 71 VAL A N 1
ATOM 556 C CA . VAL A 1 71 ? -3.560 4.125 9.947 1.00 95.50 71 VAL A CA 1
ATOM 557 C C . VAL A 1 71 ? -3.518 5.614 10.291 1.00 95.50 71 VAL A C 1
ATOM 559 O O . VAL A 1 71 ? -2.642 6.079 11.021 1.00 95.50 71 VAL A O 1
ATOM 562 N N . LEU A 1 72 ? -4.492 6.368 9.783 1.00 95.31 72 LEU A N 1
ATOM 563 C CA . LEU A 1 72 ? -4.739 7.759 10.154 1.00 95.31 72 LEU A CA 1
ATOM 564 C C . LEU A 1 72 ? -6.146 7.935 10.733 1.00 95.31 72 LEU A C 1
ATOM 566 O O . LEU A 1 72 ? -7.068 7.174 10.437 1.00 95.31 72 LEU A O 1
ATOM 570 N N . THR A 1 73 ? -6.301 8.974 11.548 1.00 94.38 73 THR A N 1
ATOM 571 C CA . THR A 1 73 ? -7.591 9.397 12.090 1.00 94.38 73 THR A CA 1
ATOM 572 C C . THR A 1 73 ? -8.371 10.210 11.057 1.00 94.38 73 THR A C 1
ATOM 574 O O . THR A 1 73 ? -7.813 11.095 10.407 1.00 94.38 73 THR A O 1
ATOM 577 N N . ASP A 1 74 ? -9.667 9.936 10.939 1.00 93.06 74 ASP A N 1
ATOM 578 C CA . ASP A 1 74 ? -10.630 10.722 10.164 1.00 93.06 74 ASP A CA 1
ATOM 579 C C . ASP A 1 74 ? -11.944 10.842 10.947 1.00 93.06 74 ASP A C 1
ATOM 581 O O . ASP A 1 74 ? -12.646 9.855 11.167 1.00 93.06 74 ASP A O 1
ATOM 585 N N . GLU A 1 75 ? -12.278 12.062 11.364 1.00 88.62 75 GLU A N 1
ATOM 586 C CA . GLU A 1 75 ? -13.487 12.376 12.138 1.00 88.62 75 GLU A CA 1
ATOM 587 C C . GLU A 1 75 ? -14.776 12.201 11.320 1.00 88.62 75 GLU A C 1
ATOM 589 O O . GLU A 1 75 ? -15.847 11.992 11.883 1.00 88.62 75 GLU A O 1
ATOM 594 N N . SER A 1 76 ? -14.685 12.238 9.986 1.00 90.94 76 SER A N 1
ATOM 595 C CA . SER A 1 76 ? -15.828 12.016 9.093 1.00 90.94 76 SER A CA 1
ATOM 596 C C . SER A 1 76 ? -16.121 10.530 8.848 1.00 90.94 76 SER A C 1
ATOM 598 O O . SER A 1 76 ? -17.085 10.181 8.158 1.00 90.94 76 SER A O 1
ATOM 600 N N . CYS A 1 77 ? -15.268 9.630 9.344 1.00 90.62 77 CYS A N 1
ATOM 601 C CA . CYS A 1 77 ? -15.430 8.192 9.189 1.00 90.62 77 CYS A CA 1
ATOM 602 C C . CYS A 1 77 ? -16.304 7.626 10.313 1.00 90.62 77 CYS A C 1
ATOM 604 O O . CYS A 1 77 ? -16.058 7.874 11.489 1.00 90.62 77 CYS A O 1
ATOM 606 N N . ALA A 1 78 ? -17.299 6.811 9.960 1.00 92.88 78 ALA A N 1
ATOM 607 C CA . ALA A 1 78 ? -18.090 6.087 10.951 1.00 92.88 78 ALA A CA 1
ATOM 608 C C . ALA A 1 78 ? -17.248 5.011 11.657 1.00 92.88 78 ALA A C 1
ATOM 610 O O . ALA A 1 78 ? -16.386 4.388 11.034 1.00 92.88 78 ALA A O 1
ATOM 611 N N . ASP A 1 79 ? -17.558 4.731 12.926 1.00 92.44 79 ASP A N 1
ATOM 612 C CA . ASP A 1 79 ? -16.781 3.808 13.764 1.00 92.44 79 ASP A CA 1
ATOM 613 C C . ASP A 1 79 ? -16.681 2.394 13.193 1.00 92.44 79 ASP A C 1
ATOM 615 O O . ASP A 1 79 ? -15.659 1.733 13.331 1.00 92.44 79 ASP A O 1
ATOM 619 N N . GLU A 1 80 ? -17.723 1.903 12.528 1.00 92.12 80 GLU A N 1
ATOM 620 C CA . GLU A 1 80 ? -17.744 0.550 11.963 1.00 92.12 80 GLU A CA 1
ATOM 621 C C . GLU A 1 80 ? -17.088 0.453 10.581 1.00 92.12 80 GLU A C 1
ATOM 623 O O . GLU A 1 80 ? -17.095 -0.617 9.967 1.00 92.12 80 GLU A O 1
ATOM 628 N N . ARG A 1 81 ? -16.535 1.557 10.067 1.00 94.06 81 ARG A N 1
ATOM 629 C CA . ARG A 1 81 ? -16.005 1.650 8.708 1.00 94.06 81 ARG A CA 1
ATOM 630 C C . ARG A 1 81 ? -14.497 1.848 8.684 1.00 94.06 81 ARG A C 1
ATOM 632 O O . ARG A 1 81 ? -13.888 2.359 9.617 1.00 94.06 81 ARG A O 1
ATOM 639 N N . VAL A 1 82 ? -13.904 1.428 7.575 1.00 95.88 82 VAL A N 1
ATOM 640 C CA . VAL A 1 82 ? -12.516 1.707 7.218 1.00 95.88 82 VAL A CA 1
ATOM 641 C C . VAL A 1 82 ? -12.485 2.284 5.815 1.00 95.88 82 VAL A C 1
ATOM 643 O O . VAL A 1 82 ? -12.939 1.648 4.859 1.00 95.88 82 VAL A O 1
ATOM 646 N N . ARG A 1 83 ? -11.939 3.492 5.681 1.00 95.31 83 ARG A N 1
ATOM 647 C CA . ARG A 1 83 ? -11.765 4.128 4.377 1.00 95.31 83 ARG A CA 1
ATOM 648 C C . ARG A 1 83 ? -10.450 3.673 3.767 1.00 95.31 83 ARG A C 1
ATOM 650 O O . ARG A 1 83 ? -9.396 3.790 4.390 1.00 95.31 83 ARG A O 1
ATOM 657 N N . MET A 1 84 ? -10.513 3.165 2.541 1.00 95.31 84 MET A N 1
ATOM 658 C CA . MET A 1 84 ? -9.327 2.767 1.782 1.00 95.31 84 MET A CA 1
ATOM 659 C C . MET A 1 84 ? -9.533 2.987 0.283 1.00 95.31 84 MET A C 1
ATOM 661 O O . MET A 1 84 ? -10.651 2.868 -0.230 1.00 95.31 84 MET A O 1
ATOM 665 N N . ASN A 1 85 ? -8.450 3.295 -0.429 1.00 94.44 85 ASN A N 1
ATOM 666 C CA . ASN A 1 85 ? -8.499 3.604 -1.854 1.00 94.44 85 ASN A CA 1
ATOM 667 C C . ASN A 1 85 ? -8.733 2.348 -2.727 1.00 94.44 85 ASN A C 1
ATOM 669 O O . ASN A 1 85 ? -8.729 1.206 -2.255 1.00 94.44 85 ASN A O 1
ATOM 673 N N . ARG A 1 86 ? -8.930 2.545 -4.038 1.00 92.88 86 ARG A N 1
ATOM 674 C CA . ARG A 1 86 ? -9.171 1.444 -4.991 1.00 92.88 86 ARG A CA 1
ATOM 675 C C . ARG A 1 86 ? -8.021 0.428 -5.038 1.00 92.88 86 ARG A C 1
ATOM 677 O O . ARG A 1 86 ? -8.289 -0.765 -5.176 1.00 92.88 86 ARG A O 1
ATOM 684 N N . VAL A 1 87 ? -6.773 0.878 -4.905 1.00 93.81 87 VAL A N 1
ATOM 685 C CA . VAL A 1 87 ? -5.577 0.022 -4.947 1.00 93.81 87 VAL A CA 1
ATOM 686 C C . VAL A 1 87 ? -5.577 -0.969 -3.778 1.00 93.81 87 VAL A C 1
ATOM 688 O O . VAL A 1 87 ? -5.507 -2.180 -3.994 1.00 93.81 87 VAL A O 1
ATOM 691 N N . ILE A 1 88 ? -5.794 -0.487 -2.552 1.00 94.94 88 ILE A N 1
ATOM 692 C CA . ILE A 1 88 ? -5.865 -1.319 -1.342 1.00 94.94 88 ILE A CA 1
ATOM 693 C C . ILE A 1 88 ? -7.029 -2.323 -1.436 1.00 94.94 88 ILE A C 1
ATOM 695 O O . ILE A 1 88 ? -6.859 -3.513 -1.145 1.00 94.94 88 ILE A O 1
ATOM 699 N N . ARG A 1 89 ? -8.207 -1.892 -1.920 1.00 94.50 89 ARG A N 1
ATOM 700 C CA . ARG A 1 89 ? -9.365 -2.788 -2.134 1.00 94.50 89 ARG A CA 1
ATOM 701 C C . ARG A 1 89 ? -9.052 -3.910 -3.126 1.00 94.50 89 ARG A C 1
ATOM 703 O O . ARG A 1 89 ? -9.404 -5.070 -2.883 1.00 94.50 89 ARG A O 1
ATOM 710 N N . ASN A 1 90 ? -8.362 -3.581 -4.219 1.00 93.44 90 ASN A N 1
ATOM 711 C CA . ASN A 1 90 ? -7.951 -4.544 -5.238 1.00 93.44 90 ASN A CA 1
ATOM 712 C C . ASN A 1 90 ? -6.960 -5.578 -4.685 1.00 93.44 90 ASN A C 1
ATOM 714 O O . ASN A 1 90 ? -7.136 -6.771 -4.957 1.00 93.44 90 ASN A O 1
ATOM 718 N N . ASN A 1 91 ? -5.990 -5.151 -3.869 1.00 94.31 91 ASN A N 1
ATOM 719 C CA . ASN A 1 91 ? -5.027 -6.044 -3.213 1.00 94.31 91 ASN A CA 1
ATOM 720 C C . ASN A 1 91 ? -5.727 -7.011 -2.248 1.00 94.31 91 ASN A C 1
ATOM 722 O O . ASN A 1 91 ? -5.496 -8.221 -2.289 1.00 94.31 91 ASN A O 1
ATOM 726 N N . LEU A 1 92 ? -6.684 -6.510 -1.462 1.00 94.88 92 LEU A N 1
ATOM 727 C CA . LEU A 1 92 ? -7.479 -7.302 -0.517 1.00 94.88 92 LEU A CA 1
ATOM 728 C C . LEU A 1 92 ? -8.591 -8.146 -1.167 1.00 94.88 92 LEU A C 1
ATOM 730 O O . LEU A 1 92 ? -9.176 -9.010 -0.503 1.00 94.88 92 LEU A O 1
ATOM 734 N N . ARG A 1 93 ? -8.877 -7.930 -2.459 1.00 93.12 93 ARG A N 1
ATOM 735 C CA . ARG A 1 93 ? -9.971 -8.563 -3.221 1.00 93.12 93 ARG A CA 1
ATOM 736 C C . ARG A 1 93 ? -11.346 -8.322 -2.582 1.00 93.12 93 ARG A C 1
ATOM 738 O O . ARG A 1 93 ? -12.154 -9.248 -2.461 1.00 93.12 93 ARG A O 1
ATOM 745 N N . VAL A 1 94 ? -11.593 -7.081 -2.172 1.00 94.12 94 VAL A N 1
ATOM 746 C CA . VAL A 1 94 ? -12.838 -6.627 -1.531 1.00 94.12 94 VAL A CA 1
ATOM 747 C C . VAL A 1 94 ? -13.493 -5.497 -2.323 1.00 94.12 94 VAL A C 1
ATOM 749 O O . VAL A 1 94 ? -12.842 -4.814 -3.111 1.00 94.12 94 VAL A O 1
ATOM 752 N N . ARG A 1 95 ? -14.797 -5.313 -2.126 1.00 93.69 95 ARG A N 1
ATOM 753 C CA . ARG A 1 95 ? -15.603 -4.220 -2.684 1.00 93.69 95 ARG A CA 1
ATOM 754 C C . ARG A 1 95 ? -16.089 -3.288 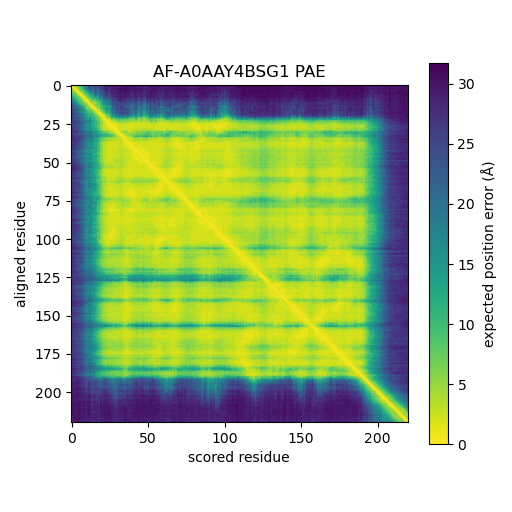-1.570 1.00 93.69 95 ARG A C 1
ATOM 756 O O . ARG A 1 95 ? -15.979 -3.621 -0.394 1.00 93.69 95 ARG A O 1
ATOM 763 N N . LEU A 1 96 ? -16.637 -2.132 -1.941 1.00 93.38 96 LEU A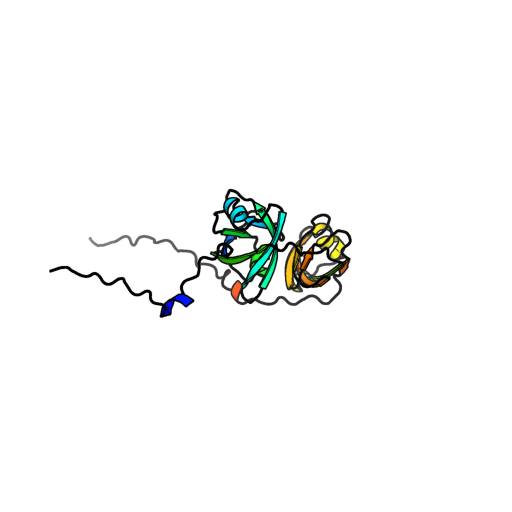 N 1
ATOM 764 C CA . LEU A 1 96 ? -17.333 -1.262 -0.989 1.00 93.38 96 LEU A CA 1
ATOM 765 C C . LEU A 1 96 ? -18.472 -2.043 -0.312 1.00 93.38 96 LEU A C 1
ATOM 767 O O . LEU A 1 96 ? -19.177 -2.804 -0.976 1.00 93.38 96 LEU A O 1
ATOM 771 N N . GLY A 1 97 ? -18.606 -1.900 1.005 1.00 92.69 97 GLY A N 1
ATOM 772 C CA . GLY A 1 97 ? -19.566 -2.653 1.817 1.00 92.69 97 GLY A CA 1
ATOM 773 C C . GLY A 1 97 ? -19.113 -4.058 2.238 1.00 92.69 97 GLY A C 1
ATOM 774 O O . GLY A 1 97 ? -19.745 -4.659 3.106 1.00 92.69 97 GLY A O 1
ATOM 775 N N . ASP A 1 98 ? -18.017 -4.594 1.689 1.00 93.81 98 ASP A N 1
ATOM 776 C CA . ASP A 1 98 ? -17.437 -5.836 2.208 1.00 93.81 98 ASP A CA 1
ATOM 777 C C . ASP A 1 98 ? -16.791 -5.607 3.582 1.00 93.81 98 ASP A C 1
ATOM 779 O O . ASP A 1 98 ? -16.413 -4.497 3.941 1.00 93.81 98 ASP A O 1
ATOM 783 N N . VAL A 1 99 ? -16.609 -6.685 4.347 1.00 92.94 99 VAL A N 1
ATOM 784 C CA . VAL A 1 99 ? -15.974 -6.633 5.670 1.00 92.94 99 VAL A CA 1
ATOM 785 C C . VAL A 1 99 ? -14.522 -7.099 5.588 1.00 92.94 99 VAL A C 1
ATOM 787 O O . VAL A 1 99 ? -14.256 -8.217 5.137 1.00 92.94 99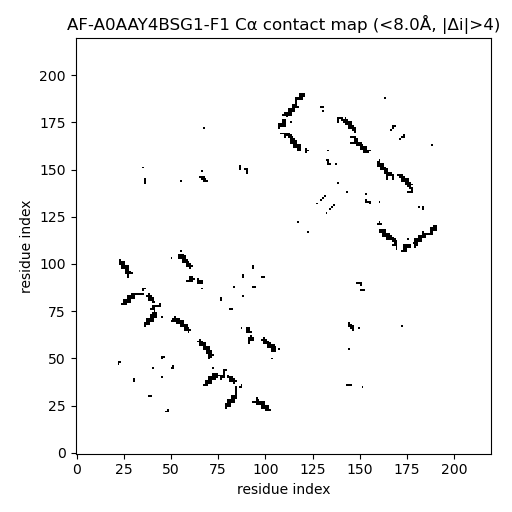 VAL A O 1
ATOM 790 N N . THR A 1 100 ? -13.596 -6.287 6.091 1.00 95.25 100 THR A N 1
ATOM 791 C CA . THR A 1 100 ? -12.173 -6.617 6.277 1.00 95.25 100 THR A CA 1
ATOM 792 C C . THR A 1 100 ? -11.838 -6.703 7.761 1.00 95.25 100 THR A C 1
ATOM 794 O O . THR A 1 100 ? -12.609 -6.260 8.612 1.00 95.25 100 THR A O 1
ATOM 797 N N . SER A 1 101 ? -10.708 -7.329 8.097 1.00 94.62 101 SER A N 1
ATOM 798 C CA . SER A 1 101 ? -10.192 -7.311 9.469 1.00 94.62 101 SER A CA 1
ATOM 799 C C . SER A 1 101 ? -8.880 -6.554 9.565 1.00 94.62 101 SER A C 1
ATOM 801 O O . SER A 1 101 ? -7.991 -6.797 8.747 1.00 94.62 101 SER A O 1
ATOM 803 N N . ILE A 1 102 ? -8.746 -5.721 10.591 1.00 95.50 102 ILE A N 1
ATOM 804 C CA . ILE A 1 102 ? -7.550 -4.931 10.885 1.00 95.50 102 ILE A CA 1
ATOM 805 C C . ILE A 1 102 ? -6.819 -5.478 12.115 1.00 95.50 102 ILE A C 1
ATOM 807 O O . ILE A 1 102 ? -7.447 -5.946 13.064 1.00 95.50 102 ILE A O 1
ATOM 811 N N . HIS A 1 103 ? -5.491 -5.455 12.090 1.00 94.25 103 HIS A N 1
ATOM 812 C CA . HIS A 1 103 ? -4.645 -5.845 13.215 1.00 94.25 103 HIS A CA 1
ATOM 813 C C . HIS A 1 103 ? -3.408 -4.950 13.271 1.00 94.25 103 HIS A C 1
ATOM 815 O O . HIS A 1 103 ? -2.834 -4.654 12.224 1.00 94.25 103 HIS A O 1
ATOM 821 N N . ALA A 1 104 ? -2.981 -4.561 14.473 1.00 94.75 104 ALA A N 1
ATOM 822 C CA . ALA A 1 104 ? -1.702 -3.885 14.665 1.00 94.75 104 ALA A CA 1
ATOM 823 C C . ALA A 1 104 ? -0.547 -4.762 14.157 1.00 94.75 104 ALA A C 1
ATOM 825 O O . ALA A 1 104 ? -0.568 -5.986 14.318 1.00 94.75 104 ALA A O 1
ATOM 826 N N . CYS A 1 105 ? 0.450 -4.135 13.540 1.00 92.75 105 CYS A N 1
ATOM 827 C CA . CYS A 1 105 ? 1.654 -4.793 13.054 1.00 92.75 105 CYS A CA 1
ATOM 828 C C . CYS A 1 105 ? 2.882 -3.940 13.405 1.00 92.75 105 CYS A C 1
ATOM 830 O O . CYS A 1 105 ? 3.393 -3.217 12.554 1.00 92.75 105 CYS A O 1
ATOM 832 N N . PRO A 1 106 ? 3.348 -3.991 14.665 1.00 90.19 106 PRO A N 1
ATOM 833 C CA . PRO A 1 106 ? 4.532 -3.247 15.095 1.00 90.19 106 PRO A CA 1
ATOM 834 C C . PRO A 1 106 ? 5.844 -3.853 14.566 1.00 90.19 106 PRO A C 1
ATOM 836 O O . PRO A 1 106 ? 6.868 -3.181 14.546 1.00 90.19 106 PRO A O 1
ATOM 839 N N . ASP A 1 107 ? 5.825 -5.109 14.111 1.00 86.25 107 ASP A N 1
ATOM 840 C CA . ASP A 1 107 ? 7.025 -5.871 13.735 1.00 86.25 107 ASP A CA 1
ATOM 841 C C . ASP A 1 107 ? 7.560 -5.563 12.322 1.00 86.25 107 ASP A C 1
ATOM 843 O O . ASP A 1 107 ? 8.425 -6.284 11.809 1.00 86.25 107 ASP A O 1
ATOM 847 N N . VAL A 1 108 ? 7.055 -4.515 11.663 1.00 91.38 108 VAL A N 1
ATOM 848 C CA . VAL A 1 108 ? 7.471 -4.174 10.299 1.00 91.38 108 VAL A CA 1
ATOM 849 C C . VAL A 1 108 ? 8.857 -3.544 10.310 1.00 91.38 108 VAL A C 1
ATOM 851 O O . VAL A 1 108 ? 9.081 -2.466 10.852 1.00 91.38 108 VAL A O 1
ATOM 854 N N . LYS A 1 109 ? 9.804 -4.229 9.671 1.00 94.81 109 LYS A N 1
ATOM 855 C CA . LYS A 1 109 ? 11.196 -3.786 9.556 1.00 94.81 109 LYS A CA 1
ATOM 856 C C . LYS A 1 109 ? 11.420 -2.998 8.269 1.00 94.81 109 LYS A C 1
ATOM 858 O O . LYS A 1 109 ? 10.688 -3.167 7.289 1.00 94.81 109 LYS A O 1
ATOM 863 N N . TYR A 1 110 ? 12.485 -2.201 8.251 1.00 95.62 110 TYR A N 1
ATOM 864 C CA . TYR A 1 110 ? 12.979 -1.590 7.020 1.00 95.62 110 TYR A CA 1
ATOM 865 C C . TYR A 1 110 ? 13.447 -2.661 6.031 1.00 95.62 110 TYR A C 1
ATOM 867 O O . TYR A 1 110 ? 14.089 -3.649 6.405 1.00 95.62 110 TYR A O 1
ATOM 875 N N . GLY A 1 111 ? 13.066 -2.476 4.771 1.00 94.19 111 GLY A N 1
ATOM 876 C CA . GLY A 1 111 ? 13.430 -3.355 3.675 1.00 94.19 111 GLY A CA 1
ATOM 877 C C . GLY A 1 111 ? 14.900 -3.196 3.317 1.00 94.19 111 GLY A C 1
ATOM 878 O O . GLY A 1 111 ? 15.389 -2.087 3.141 1.00 94.19 111 GLY A O 1
ATOM 879 N N . LYS A 1 112 ? 15.605 -4.310 3.148 1.00 95.50 112 LYS A N 1
ATOM 880 C CA . LYS A 1 112 ? 16.932 -4.318 2.521 1.00 95.50 112 LYS A CA 1
ATOM 881 C C . LYS A 1 112 ? 16.803 -4.204 1.010 1.00 95.50 112 LYS A C 1
ATOM 883 O O . LYS A 1 112 ? 17.543 -3.470 0.364 1.00 95.50 112 LYS A O 1
ATOM 888 N N . ARG A 1 113 ? 15.853 -4.954 0.452 1.00 95.19 113 ARG A N 1
ATOM 889 C CA . ARG A 1 113 ? 15.573 -4.984 -0.981 1.00 95.19 113 ARG A CA 1
ATOM 890 C C . ARG A 1 113 ? 14.125 -5.351 -1.256 1.00 95.19 113 ARG A C 1
ATOM 892 O O . ARG A 1 113 ? 13.521 -6.134 -0.521 1.00 95.19 113 ARG A O 1
ATOM 899 N N . ILE A 1 114 ? 13.596 -4.817 -2.345 1.00 96.69 114 ILE A N 1
ATOM 900 C CA . ILE A 1 114 ? 12.297 -5.196 -2.898 1.00 96.69 114 ILE A CA 1
ATOM 901 C C . ILE A 1 114 ? 12.460 -5.503 -4.382 1.00 96.69 114 ILE A C 1
ATOM 903 O O . ILE A 1 114 ? 13.249 -4.859 -5.071 1.00 96.69 114 ILE A O 1
ATOM 907 N N . HIS A 1 115 ? 11.713 -6.485 -4.875 1.00 96.00 115 HIS A N 1
ATOM 908 C CA . HIS A 1 115 ? 11.638 -6.794 -6.298 1.00 96.00 115 HIS A CA 1
ATOM 909 C C . HIS A 1 115 ? 10.235 -6.493 -6.797 1.00 96.00 115 HIS A C 1
ATOM 911 O O . HIS A 1 115 ? 9.254 -7.063 -6.310 1.00 96.00 115 HIS A O 1
ATOM 917 N N . VAL A 1 116 ? 10.142 -5.573 -7.749 1.00 96.38 116 VAL A N 1
ATOM 918 C CA . VAL A 1 116 ? 8.885 -5.121 -8.340 1.00 96.38 116 VAL A CA 1
ATOM 919 C C . VAL A 1 116 ? 8.940 -5.318 -9.845 1.00 96.38 116 VAL A C 1
ATOM 921 O O . VAL A 1 116 ? 9.948 -5.019 -10.472 1.00 96.38 116 VAL A O 1
ATOM 924 N N . LEU A 1 117 ? 7.859 -5.815 -10.438 1.00 95.12 117 LEU A N 1
ATOM 925 C CA . LEU A 1 117 ? 7.761 -5.974 -11.887 1.00 95.12 117 LEU A CA 1
ATOM 926 C C . LEU A 1 117 ? 6.548 -5.208 -12.416 1.00 95.12 117 LEU A C 1
ATOM 928 O O . LEU A 1 117 ? 5.500 -5.212 -11.760 1.00 95.12 117 LEU A O 1
ATOM 932 N N . PRO A 1 118 ? 6.672 -4.538 -13.572 1.00 94.62 118 PRO A N 1
ATOM 933 C CA . PRO A 1 118 ? 5.545 -3.864 -14.194 1.00 94.62 118 PRO A CA 1
ATOM 934 C C . PRO A 1 118 ? 4.521 -4.867 -14.736 1.00 94.62 118 PRO A C 1
ATOM 936 O O . PRO A 1 118 ? 4.863 -6.004 -15.075 1.00 94.62 118 PRO A O 1
ATOM 939 N N . ILE A 1 119 ? 3.270 -4.427 -14.855 1.00 94.00 119 ILE A N 1
ATOM 940 C CA . ILE A 1 119 ? 2.236 -5.148 -15.603 1.00 94.00 119 ILE A CA 1
ATOM 941 C C . ILE A 1 119 ? 2.386 -4.839 -17.093 1.00 94.00 119 ILE A C 1
ATOM 943 O O . ILE A 1 119 ? 2.531 -3.671 -17.468 1.00 94.00 119 ILE A O 1
ATOM 947 N N . ASP A 1 120 ? 2.340 -5.886 -17.916 1.00 92.06 120 ASP A N 1
ATOM 948 C CA . ASP A 1 120 ? 2.563 -5.845 -19.366 1.00 92.06 120 ASP A CA 1
ATOM 949 C C . ASP A 1 120 ? 1.716 -4.786 -20.083 1.00 92.06 120 ASP A C 1
ATOM 951 O O . ASP A 1 120 ? 2.263 -3.937 -20.785 1.00 92.06 120 ASP A O 1
ATOM 955 N N . ASP A 1 121 ? 0.413 -4.758 -19.817 1.00 89.44 121 ASP A N 1
ATOM 956 C CA . ASP A 1 121 ? -0.516 -3.829 -20.465 1.00 89.44 121 ASP A CA 1
ATOM 957 C C . ASP A 1 121 ? -0.287 -2.345 -20.131 1.00 89.44 121 ASP A C 1
ATOM 959 O O . ASP A 1 121 ? -0.719 -1.467 -20.877 1.00 89.44 121 ASP A O 1
ATOM 963 N N . THR A 1 122 ? 0.413 -2.037 -19.036 1.00 88.44 122 THR A N 1
ATOM 964 C CA . THR A 1 122 ? 0.688 -0.648 -18.633 1.00 88.44 122 THR A CA 1
ATOM 965 C C . THR A 1 122 ? 2.012 -0.105 -19.155 1.00 88.44 122 THR A C 1
ATOM 967 O O . THR A 1 122 ? 2.244 1.100 -19.064 1.00 88.44 122 THR A O 1
ATOM 970 N N . ILE A 1 123 ? 2.877 -0.963 -19.705 1.00 88.00 123 ILE A N 1
ATOM 971 C CA . ILE A 1 123 ? 4.198 -0.572 -20.222 1.00 88.00 123 ILE A CA 1
ATOM 972 C C . ILE A 1 123 ? 4.295 -0.598 -21.749 1.00 88.00 123 ILE A C 1
ATOM 974 O O . ILE A 1 123 ? 5.354 -0.293 -22.302 1.00 88.00 123 ILE A O 1
ATOM 978 N N . GLU A 1 124 ? 3.211 -0.925 -22.450 1.00 85.62 124 GLU A N 1
ATOM 979 C CA . GLU A 1 124 ? 3.197 -0.913 -23.911 1.00 85.62 124 GLU A CA 1
ATOM 980 C C . GLU A 1 124 ? 3.535 0.486 -24.454 1.00 85.62 124 GLU A C 1
ATOM 982 O O . GLU A 1 124 ? 2.923 1.504 -24.113 1.00 85.62 124 GLU A O 1
ATOM 987 N N . GLY A 1 125 ? 4.581 0.556 -25.281 1.00 81.31 125 GLY A N 1
ATOM 988 C CA . GLY A 1 125 ? 5.061 1.811 -25.860 1.00 81.31 125 GLY A CA 1
ATOM 989 C C . GLY A 1 125 ? 5.653 2.799 -24.848 1.00 81.31 125 GLY A C 1
ATOM 990 O O . GLY A 1 125 ? 5.725 3.993 -25.151 1.00 81.31 125 GLY A O 1
ATOM 991 N N . LEU A 1 126 ? 6.024 2.362 -23.638 1.00 82.94 126 LEU A N 1
ATOM 992 C CA . LEU A 1 126 ? 6.842 3.146 -22.710 1.00 82.94 126 LEU A CA 1
ATOM 993 C C . LEU A 1 126 ? 8.323 2.942 -23.029 1.00 82.94 126 LEU A C 1
ATOM 995 O O . LEU A 1 126 ? 8.831 1.826 -23.062 1.00 82.94 126 LEU A O 1
ATOM 999 N N . THR A 1 127 ? 9.024 4.051 -23.234 1.00 75.00 127 THR A N 1
ATOM 1000 C CA . THR A 1 127 ? 10.472 4.081 -23.433 1.00 75.00 127 THR A CA 1
ATOM 1001 C C . THR A 1 127 ? 11.100 4.876 -22.299 1.00 75.00 127 THR A C 1
ATOM 1003 O O . THR A 1 127 ? 10.690 6.010 -22.050 1.00 75.00 127 THR A O 1
ATOM 1006 N N . GLY A 1 128 ? 12.095 4.310 -21.622 1.00 80.94 128 GLY A N 1
ATOM 1007 C CA . GLY A 1 128 ? 12.815 4.982 -20.543 1.00 80.94 128 GLY A CA 1
ATOM 1008 C C . GLY A 1 128 ? 13.025 4.096 -19.322 1.00 80.94 128 GLY A C 1
ATOM 1009 O O . GLY A 1 128 ? 12.597 2.945 -19.275 1.00 80.94 128 GLY A O 1
ATOM 1010 N N . ASN A 1 129 ? 13.713 4.648 -18.325 1.00 87.31 129 ASN A N 1
ATOM 1011 C CA . ASN A 1 129 ? 13.999 3.949 -17.082 1.00 87.31 129 ASN A CA 1
ATOM 1012 C C . ASN A 1 129 ? 12.790 4.038 -16.131 1.00 87.31 129 ASN A C 1
ATOM 1014 O O . ASN A 1 129 ? 12.457 5.115 -15.635 1.00 87.31 129 ASN A O 1
ATOM 1018 N N . LEU A 1 130 ? 12.139 2.898 -15.873 1.00 89.62 130 LEU A N 1
ATOM 1019 C CA . LEU A 1 130 ? 10.966 2.813 -14.994 1.00 89.62 130 LEU A CA 1
ATOM 1020 C C . LEU A 1 130 ? 11.279 3.217 -13.545 1.00 89.62 130 LEU A C 1
ATOM 1022 O O . LEU A 1 130 ? 10.421 3.770 -12.855 1.00 89.62 130 LEU A O 1
ATOM 1026 N N . PHE A 1 131 ? 12.504 2.958 -13.086 1.00 90.1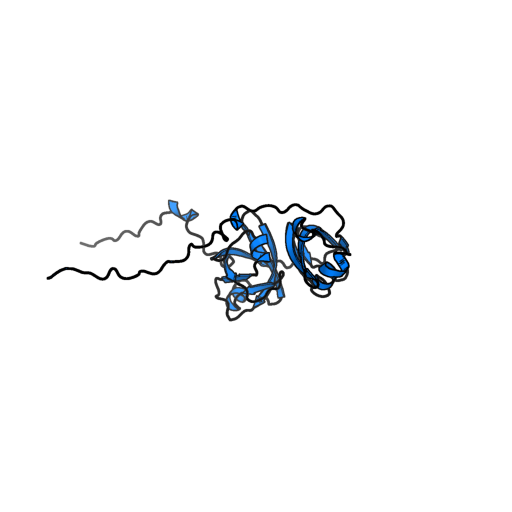2 131 PHE A N 1
ATOM 1027 C CA . PHE A 1 131 ? 12.916 3.257 -11.724 1.00 90.12 131 PHE A CA 1
ATOM 1028 C C . PHE A 1 131 ? 12.996 4.765 -11.478 1.00 90.12 131 PHE A C 1
ATOM 1030 O O . PHE A 1 131 ? 12.327 5.260 -10.578 1.00 90.12 131 PHE A O 1
ATOM 1037 N N . GLU A 1 132 ? 13.737 5.509 -12.299 1.00 89.81 132 GLU A N 1
ATOM 1038 C CA . GLU A 1 132 ? 13.917 6.958 -12.105 1.00 89.81 132 GLU A CA 1
ATOM 1039 C C . GLU A 1 132 ? 12.614 7.749 -12.300 1.00 89.81 132 GLU A C 1
ATOM 1041 O O . GLU A 1 132 ? 12.359 8.706 -11.573 1.00 89.81 132 GLU A O 1
AT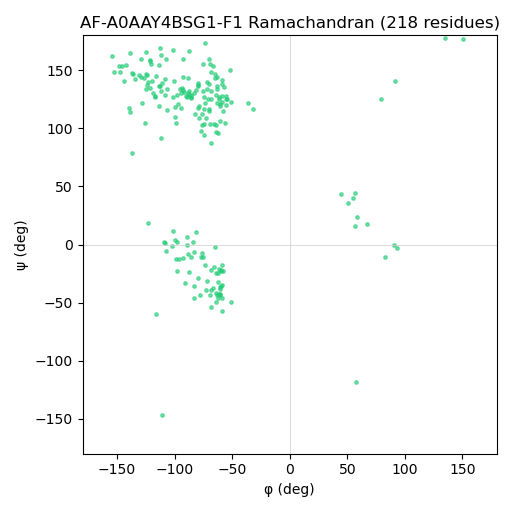OM 1046 N N . VAL A 1 133 ? 11.771 7.343 -13.257 1.00 90.56 133 VAL A N 1
ATOM 1047 C CA . VAL A 1 133 ? 10.556 8.095 -13.617 1.00 90.56 133 VAL A CA 1
ATOM 1048 C C . VAL A 1 133 ? 9.371 7.782 -12.700 1.00 90.56 133 VAL A C 1
ATOM 1050 O O . VAL A 1 133 ? 8.576 8.676 -12.417 1.00 90.56 133 VAL A O 1
ATOM 1053 N N . PHE A 1 134 ? 9.230 6.533 -12.240 1.00 91.94 134 PHE A N 1
ATOM 1054 C CA . PHE A 1 134 ? 8.056 6.095 -11.475 1.00 91.94 134 PHE A CA 1
ATOM 1055 C C . PHE A 1 134 ? 8.421 5.685 -10.047 1.00 91.94 134 PHE A C 1
ATOM 1057 O O . PHE A 1 134 ? 7.920 6.268 -9.089 1.00 91.94 134 PHE A O 1
ATOM 1064 N N . LEU A 1 135 ? 9.293 4.690 -9.877 1.00 93.00 135 LEU A N 1
ATOM 1065 C CA . LEU A 1 135 ? 9.512 4.077 -8.560 1.00 93.00 135 LEU A CA 1
ATOM 1066 C C . LEU A 1 135 ? 10.212 5.025 -7.582 1.00 93.00 135 LEU A C 1
ATOM 1068 O O . LEU A 1 135 ? 9.799 5.133 -6.431 1.00 93.00 135 LEU A O 1
ATOM 1072 N N . LYS A 1 136 ? 11.236 5.745 -8.041 1.00 91.31 136 LYS A N 1
ATOM 1073 C CA . LYS A 1 136 ? 11.998 6.690 -7.227 1.00 91.31 136 LYS A CA 1
ATOM 1074 C C . LYS A 1 136 ? 11.110 7.794 -6.649 1.00 91.31 136 LYS A C 1
ATOM 1076 O O . LYS A 1 136 ? 11.042 7.852 -5.427 1.00 91.31 136 LYS A O 1
ATOM 1081 N N . PRO A 1 137 ? 10.366 8.604 -7.432 1.00 93.00 137 PRO A N 1
ATOM 1082 C CA . PRO A 1 137 ? 9.491 9.627 -6.852 1.00 93.00 137 PRO A CA 1
ATOM 1083 C C . PRO A 1 137 ? 8.355 9.043 -6.000 1.00 93.00 137 PRO A C 1
ATOM 1085 O O . PRO A 1 137 ? 7.866 9.718 -5.102 1.00 93.00 137 PRO A O 1
ATOM 1088 N N . TYR A 1 138 ? 7.942 7.795 -6.241 1.00 93.44 138 TYR A N 1
ATOM 1089 C CA . TYR A 1 138 ? 6.903 7.142 -5.445 1.00 93.44 138 TYR A CA 1
ATOM 1090 C C . TYR A 1 138 ? 7.371 6.735 -4.037 1.00 93.44 138 TYR A C 1
ATOM 1092 O O . TYR A 1 138 ? 6.603 6.852 -3.077 1.00 93.44 138 TYR A O 1
ATOM 1100 N N . PHE A 1 139 ? 8.612 6.255 -3.908 1.00 93.62 139 PHE A N 1
ATOM 1101 C CA . PHE A 1 139 ? 9.185 5.791 -2.638 1.00 93.62 139 PHE A CA 1
ATOM 1102 C C . PHE A 1 139 ? 10.081 6.822 -1.939 1.00 93.62 139 PHE A C 1
ATOM 1104 O O . PHE A 1 139 ? 10.401 6.635 -0.764 1.00 93.62 139 PHE A O 1
ATOM 1111 N N . LEU A 1 140 ? 10.470 7.902 -2.621 1.00 91.00 140 LEU A N 1
ATOM 1112 C CA . LEU A 1 140 ? 11.326 8.949 -2.070 1.00 91.00 140 LEU A CA 1
ATOM 1113 C C . LEU A 1 140 ? 10.697 9.558 -0.808 1.00 91.00 140 LEU A C 1
ATOM 1115 O O . LEU A 1 140 ? 9.627 10.155 -0.871 1.00 91.00 140 LEU A O 1
ATOM 1119 N N . GLU A 1 141 ? 11.369 9.367 0.332 1.00 84.75 141 GLU A N 1
ATOM 1120 C CA . GLU A 1 141 ? 11.015 9.912 1.657 1.00 84.75 141 GLU A CA 1
ATOM 1121 C C . GLU A 1 141 ? 9.605 9.563 2.171 1.00 84.75 141 GLU A C 1
ATOM 1123 O O . GLU A 1 141 ? 9.123 10.147 3.138 1.00 84.75 141 GLU A O 1
ATOM 1128 N N . ALA A 1 142 ? 8.950 8.569 1.568 1.00 89.12 142 ALA A N 1
ATOM 1129 C CA . ALA A 1 142 ? 7.560 8.245 1.874 1.00 89.12 142 ALA A CA 1
ATOM 1130 C C . ALA A 1 142 ? 7.392 7.110 2.901 1.00 89.12 142 ALA A C 1
ATOM 1132 O O . ALA A 1 142 ? 6.279 6.900 3.378 1.00 89.12 142 ALA A O 1
ATOM 1133 N N . TYR A 1 143 ? 8.462 6.365 3.225 1.00 93.56 143 TYR A N 1
ATOM 1134 C CA . TYR A 1 143 ? 8.462 5.253 4.196 1.00 93.56 143 TYR A CA 1
ATOM 1135 C C . TYR A 1 143 ? 7.257 4.308 4.035 1.00 93.56 143 TYR A C 1
ATOM 1137 O O . TYR A 1 143 ? 6.597 3.913 4.998 1.00 93.56 143 TYR A O 1
ATOM 1145 N N . ARG A 1 144 ? 6.939 3.960 2.783 1.00 94.88 144 ARG A N 1
ATOM 1146 C CA . ARG A 1 144 ? 5.717 3.225 2.440 1.00 94.88 144 ARG A CA 1
ATOM 1147 C C . ARG A 1 144 ? 5.839 1.757 2.855 1.00 94.88 144 ARG A C 1
ATOM 1149 O O . ARG A 1 144 ? 6.793 1.100 2.425 1.00 94.88 144 ARG A O 1
ATOM 1156 N N . PRO A 1 145 ? 4.888 1.202 3.628 1.00 95.56 145 PRO A N 1
ATOM 1157 C CA . PRO A 1 145 ? 4.815 -0.235 3.821 1.00 95.56 145 PRO A CA 1
ATOM 1158 C C . PRO A 1 145 ? 4.372 -0.916 2.523 1.00 95.56 145 PRO A C 1
ATOM 1160 O O . PRO A 1 145 ? 3.467 -0.442 1.833 1.00 95.56 145 PRO A O 1
ATOM 1163 N N . VAL A 1 146 ? 5.005 -2.042 2.207 1.00 95.75 146 VAL A N 1
ATOM 1164 C CA . VAL A 1 146 ? 4.664 -2.892 1.062 1.00 95.75 146 VAL A CA 1
ATOM 1165 C C . VAL A 1 146 ? 4.554 -4.345 1.500 1.00 95.75 146 VAL A C 1
ATOM 1167 O O . VAL A 1 146 ? 5.297 -4.795 2.376 1.00 95.75 146 VAL A O 1
ATOM 1170 N N . HIS A 1 147 ? 3.647 -5.095 0.880 1.00 96.12 147 HIS A N 1
ATOM 1171 C CA . HIS A 1 147 ? 3.505 -6.530 1.081 1.00 96.12 147 HIS A CA 1
ATOM 1172 C C . HIS A 1 147 ? 3.797 -7.294 -0.217 1.00 96.12 147 HIS A C 1
ATOM 1174 O O . HIS A 1 147 ? 3.457 -6.871 -1.324 1.00 96.12 147 HIS A O 1
ATOM 1180 N N . LYS A 1 148 ? 4.403 -8.478 -0.094 1.00 95.50 148 LYS A N 1
ATOM 1181 C CA . LYS A 1 148 ? 4.603 -9.403 -1.210 1.00 95.50 148 LYS A CA 1
ATOM 1182 C C . LYS A 1 148 ? 3.262 -9.712 -1.880 1.00 95.50 148 LYS A C 1
ATOM 1184 O O . LYS A 1 148 ? 2.326 -10.197 -1.240 1.00 95.50 148 LYS A O 1
ATOM 1189 N N . GLY A 1 149 ? 3.194 -9.489 -3.186 1.00 93.56 149 GLY A N 1
ATOM 1190 C CA . GLY A 1 149 ? 2.009 -9.697 -4.008 1.00 93.56 149 GLY A CA 1
ATOM 1191 C C . GLY A 1 149 ? 1.085 -8.487 -4.136 1.00 93.56 149 GLY A C 1
ATOM 1192 O O . GLY A 1 149 ? 0.077 -8.620 -4.836 1.00 93.56 149 GLY A O 1
ATOM 1193 N N . ASP A 1 150 ? 1.405 -7.352 -3.509 1.00 95.25 150 ASP A N 1
ATOM 1194 C CA . ASP A 1 150 ? 0.671 -6.104 -3.722 1.00 95.25 150 ASP A CA 1
ATOM 1195 C C . ASP A 1 150 ? 0.839 -5.615 -5.156 1.00 95.25 150 ASP A C 1
ATOM 1197 O O . ASP A 1 150 ? 1.910 -5.737 -5.752 1.00 95.25 150 ASP A O 1
ATOM 1201 N N . ILE A 1 151 ? -0.229 -5.038 -5.695 1.00 94.44 151 ILE A N 1
ATOM 1202 C CA . ILE A 1 151 ? -0.220 -4.293 -6.947 1.00 94.44 151 ILE A CA 1
ATOM 1203 C C . ILE A 1 151 ? -0.479 -2.833 -6.594 1.00 94.44 151 ILE A C 1
ATOM 1205 O O . ILE A 1 151 ? -1.394 -2.536 -5.824 1.00 94.44 151 ILE A O 1
ATOM 1209 N N . PHE A 1 152 ? 0.321 -1.920 -7.130 1.00 94.81 152 PHE A N 1
ATOM 1210 C CA . PHE A 1 152 ? 0.165 -0.489 -6.902 1.00 94.81 152 PHE A CA 1
ATOM 1211 C C . PHE A 1 152 ? 0.330 0.294 -8.198 1.00 94.81 152 PHE A C 1
ATOM 1213 O O . PHE A 1 152 ? 1.090 -0.086 -9.088 1.00 94.81 152 PHE A O 1
ATOM 1220 N N . LEU A 1 153 ? -0.418 1.390 -8.294 1.00 91.88 153 LEU A N 1
ATOM 1221 C CA . LEU A 1 153 ? -0.403 2.289 -9.438 1.00 91.88 153 LEU A CA 1
ATOM 1222 C C . LEU A 1 153 ? 0.504 3.477 -9.126 1.00 91.88 153 LEU A C 1
ATOM 1224 O O . LEU A 1 153 ? 0.320 4.139 -8.101 1.00 91.88 153 LEU A O 1
ATOM 1228 N N . VAL A 1 154 ? 1.434 3.772 -10.031 1.00 92.81 154 VAL A N 1
ATOM 1229 C CA . VAL A 1 154 ? 2.316 4.937 -9.943 1.00 92.81 154 VAL A CA 1
ATOM 1230 C C . VAL A 1 154 ? 2.088 5.845 -11.139 1.00 92.81 154 VAL A C 1
ATOM 1232 O O . VAL A 1 154 ? 2.104 5.397 -12.285 1.00 92.81 154 VAL A O 1
ATOM 1235 N N . ARG A 1 155 ? 1.892 7.137 -10.877 1.00 89.56 155 ARG A N 1
ATOM 1236 C CA . ARG A 1 155 ? 1.763 8.165 -11.914 1.00 89.56 155 ARG A CA 1
ATOM 1237 C C . ARG A 1 155 ? 3.126 8.811 -12.159 1.00 89.56 155 ARG A C 1
ATOM 1239 O O . ARG A 1 155 ? 3.778 9.230 -11.210 1.00 89.56 155 ARG A O 1
ATOM 1246 N N . GLY A 1 156 ? 3.533 8.897 -13.422 1.00 86.06 156 GLY A N 1
ATOM 1247 C CA . GLY A 1 156 ? 4.777 9.533 -13.853 1.00 86.06 156 GLY A CA 1
ATOM 1248 C C . GLY A 1 156 ? 4.545 10.321 -15.140 1.00 86.06 156 GLY A C 1
ATOM 1249 O O . GLY A 1 156 ? 4.158 9.761 -16.169 1.00 86.06 156 GLY A O 1
ATOM 1250 N N . GLY A 1 157 ? 4.735 11.641 -15.079 1.00 82.38 157 GLY A N 1
ATOM 1251 C CA . GLY A 1 157 ? 4.404 12.545 -16.182 1.00 82.38 157 GLY A CA 1
ATOM 1252 C C . GLY A 1 157 ? 2.928 12.438 -16.582 1.00 82.38 157 GLY A C 1
ATOM 1253 O O . GLY A 1 157 ? 2.041 12.697 -15.775 1.00 82.38 157 GLY A O 1
ATOM 1254 N N . MET A 1 158 ? 2.668 12.036 -17.830 1.00 83.19 158 MET A N 1
ATOM 1255 C CA . MET A 1 158 ? 1.314 11.871 -18.386 1.00 83.19 158 MET A CA 1
ATOM 1256 C C . MET A 1 158 ? 0.819 10.414 -18.401 1.00 83.19 158 MET A C 1
ATOM 1258 O O . MET A 1 158 ? -0.247 10.140 -18.947 1.00 83.19 158 MET A O 1
ATOM 1262 N N . ARG A 1 159 ? 1.588 9.459 -17.857 1.00 88.88 159 ARG A N 1
ATOM 1263 C CA . ARG A 1 159 ? 1.246 8.027 -17.870 1.00 88.88 159 ARG A CA 1
ATOM 1264 C C . ARG A 1 159 ? 1.147 7.461 -16.456 1.00 88.88 159 ARG A C 1
ATOM 1266 O O . ARG A 1 159 ? 1.701 8.012 -15.505 1.00 88.88 159 ARG A O 1
ATOM 1273 N N . ALA A 1 160 ? 0.433 6.348 -16.324 1.00 90.00 160 ALA A N 1
ATOM 1274 C CA . ALA A 1 160 ? 0.350 5.584 -15.088 1.00 90.00 160 ALA A CA 1
ATOM 1275 C C . ALA A 1 160 ? 0.763 4.136 -15.359 1.00 90.00 160 ALA A C 1
ATOM 1277 O O . ALA A 1 160 ? 0.331 3.554 -16.351 1.00 90.00 160 ALA A O 1
ATOM 1278 N N . VAL A 1 161 ? 1.608 3.588 -14.489 1.00 91.81 161 VAL A N 1
ATOM 1279 C CA . VAL A 1 161 ? 2.152 2.232 -14.607 1.00 91.81 161 VAL A CA 1
ATOM 1280 C C . VAL A 1 161 ? 1.775 1.446 -13.362 1.00 91.81 161 VAL A C 1
ATOM 1282 O O . VAL A 1 161 ? 1.882 1.954 -12.242 1.00 91.81 161 VAL A O 1
ATOM 1285 N N . GLU A 1 162 ? 1.309 0.216 -13.556 1.00 93.62 162 GLU A N 1
ATOM 1286 C CA . GLU A 1 162 ? 1.038 -0.705 -12.459 1.00 93.62 162 GLU A CA 1
ATOM 1287 C C . GLU A 1 162 ? 2.263 -1.574 -12.206 1.00 93.62 162 GLU A C 1
ATOM 1289 O O . GLU A 1 162 ? 2.836 -2.159 -13.125 1.00 93.62 162 GLU A O 1
ATOM 1294 N N . PHE A 1 163 ? 2.639 -1.691 -10.939 1.00 95.25 163 PHE A N 1
ATOM 1295 C CA . PHE A 1 163 ? 3.727 -2.547 -10.495 1.00 95.25 163 PHE A CA 1
ATOM 1296 C C . PHE A 1 163 ? 3.196 -3.576 -9.514 1.00 95.25 163 PHE A C 1
ATOM 1298 O O . PHE A 1 163 ? 2.368 -3.267 -8.658 1.00 95.25 163 PHE A O 1
ATOM 1305 N N . LYS A 1 164 ? 3.704 -4.800 -9.617 1.00 95.25 164 LYS A N 1
ATOM 1306 C CA . LYS A 1 164 ? 3.452 -5.876 -8.665 1.00 95.25 164 LYS A CA 1
ATOM 1307 C C . LYS A 1 164 ? 4.712 -6.140 -7.856 1.00 95.25 164 LYS A C 1
ATOM 1309 O O . LYS A 1 164 ? 5.781 -6.363 -8.420 1.00 95.25 164 LYS A O 1
ATOM 1314 N N . VAL A 1 165 ? 4.576 -6.158 -6.536 1.00 96.06 165 VAL A N 1
ATOM 1315 C CA . VAL A 1 165 ? 5.636 -6.571 -5.615 1.00 96.06 165 VAL A CA 1
ATOM 1316 C C . VAL A 1 165 ? 5.778 -8.085 -5.711 1.00 96.06 165 VAL A C 1
ATOM 1318 O O . VAL A 1 165 ? 4.899 -8.835 -5.285 1.00 96.06 165 VAL A O 1
ATOM 1321 N N . VAL A 1 166 ? 6.873 -8.548 -6.298 1.00 95.62 166 VAL A N 1
ATOM 1322 C CA . VAL A 1 166 ? 7.151 -9.975 -6.480 1.00 95.62 166 VAL A CA 1
ATOM 1323 C C . VAL A 1 166 ? 7.761 -10.543 -5.211 1.00 95.62 166 VAL A C 1
ATOM 1325 O O . VAL A 1 166 ? 7.304 -11.578 -4.725 1.00 95.62 166 VAL A O 1
ATOM 1328 N N . GLU A 1 167 ? 8.733 -9.834 -4.635 1.00 95.75 167 GLU A N 1
ATOM 1329 C CA . GLU A 1 167 ? 9.425 -10.230 -3.410 1.00 95.75 167 GLU A CA 1
ATOM 1330 C C . GLU A 1 167 ? 9.817 -9.031 -2.547 1.00 95.75 167 GLU A C 1
ATOM 1332 O O . GLU A 1 167 ? 10.029 -7.922 -3.038 1.00 95.75 167 GLU A O 1
ATOM 1337 N N . THR A 1 168 ? 9.923 -9.281 -1.243 1.00 96.38 168 THR A N 1
ATOM 1338 C CA . THR A 1 168 ? 10.389 -8.320 -0.243 1.00 96.38 168 THR A CA 1
ATOM 1339 C C . THR A 1 168 ? 11.391 -9.000 0.680 1.00 96.38 168 THR A C 1
ATOM 1341 O O . THR A 1 168 ? 11.220 -10.163 1.053 1.00 96.38 168 THR A O 1
ATOM 1344 N N . ASP A 1 169 ? 12.423 -8.273 1.083 1.00 95.50 169 ASP A N 1
ATOM 1345 C CA . ASP A 1 169 ? 13.396 -8.716 2.076 1.00 95.50 169 ASP A CA 1
ATOM 1346 C C . ASP A 1 169 ? 13.468 -7.658 3.186 1.00 95.50 169 ASP A C 1
ATOM 1348 O O . ASP A 1 169 ? 14.035 -6.585 2.955 1.00 95.50 169 ASP A O 1
ATOM 1352 N N . PRO A 1 170 ? 12.879 -7.905 4.371 1.00 95.38 170 PRO A N 1
ATOM 1353 C CA . PRO A 1 170 ? 12.287 -9.169 4.825 1.00 95.38 170 PRO A CA 1
ATOM 1354 C C . PRO A 1 170 ? 10.917 -9.516 4.204 1.00 95.38 170 PRO A C 1
ATOM 1356 O O . PRO A 1 170 ? 10.146 -8.659 3.774 1.00 95.38 170 PRO A O 1
ATOM 1359 N N . THR A 1 171 ? 10.603 -10.815 4.178 1.00 93.06 171 THR A N 1
ATOM 1360 C CA . THR A 1 171 ? 9.305 -11.369 3.746 1.00 93.06 171 THR A CA 1
ATOM 1361 C C . THR A 1 171 ? 8.374 -11.542 4.957 1.00 93.06 171 THR A C 1
ATOM 1363 O O . THR A 1 171 ? 8.850 -11.957 6.015 1.00 93.06 171 THR A O 1
ATOM 1366 N N . PRO A 1 172 ? 7.049 -11.322 4.830 1.00 93.56 172 PRO A N 1
ATOM 1367 C CA . PRO A 1 172 ? 6.306 -10.992 3.609 1.00 93.56 172 PRO A CA 1
ATOM 1368 C C . PRO A 1 172 ? 6.020 -9.500 3.409 1.00 93.56 172 PRO A C 1
ATOM 1370 O O . PRO A 1 172 ? 5.350 -9.156 2.441 1.00 93.56 172 PRO A O 1
ATOM 1373 N N . HIS A 1 173 ? 6.483 -8.629 4.303 1.00 94.62 173 HIS A N 1
ATOM 1374 C CA . HIS A 1 173 ? 6.274 -7.188 4.218 1.00 94.62 173 HIS A CA 1
ATOM 1375 C C . HIS A 1 173 ? 7.450 -6.419 4.820 1.00 94.62 173 HIS A C 1
ATOM 1377 O O . HIS A 1 173 ? 8.134 -6.912 5.718 1.00 94.62 173 HIS A O 1
ATOM 1383 N N . CYS A 1 174 ? 7.653 -5.196 4.343 1.00 96.00 174 CYS A N 1
ATOM 1384 C CA . CYS A 1 174 ? 8.681 -4.287 4.837 1.00 96.00 174 CYS A CA 1
ATOM 1385 C C . CYS A 1 174 ? 8.285 -2.827 4.587 1.00 96.00 174 CYS A C 1
ATOM 1387 O O . CYS A 1 174 ? 7.431 -2.546 3.745 1.00 96.00 174 CYS A O 1
ATOM 1389 N N . ILE A 1 175 ? 8.930 -1.899 5.290 1.00 96.00 175 ILE A N 1
ATOM 1390 C CA . ILE A 1 175 ? 8.876 -0.467 4.972 1.00 96.00 175 ILE A CA 1
ATOM 1391 C C . ILE A 1 175 ? 9.995 -0.148 3.986 1.00 96.00 175 ILE A C 1
ATOM 1393 O O . ILE A 1 175 ? 11.153 -0.473 4.245 1.00 96.00 175 ILE A O 1
ATOM 1397 N N . VAL A 1 176 ? 9.652 0.485 2.866 1.00 95.75 176 VAL A N 1
ATOM 1398 C CA . VAL A 1 176 ? 10.637 0.953 1.885 1.00 95.75 176 VAL A CA 1
ATOM 1399 C C . VAL A 1 176 ? 11.250 2.250 2.400 1.00 95.75 176 VAL A C 1
ATOM 1401 O O . VAL A 1 176 ? 10.580 3.280 2.455 1.00 95.75 176 VAL A O 1
ATOM 1404 N N . ALA A 1 177 ? 12.509 2.172 2.812 1.00 94.06 177 ALA A N 1
ATOM 1405 C CA . ALA A 1 177 ? 13.310 3.289 3.291 1.00 94.06 177 ALA A CA 1
ATOM 1406 C C . ALA A 1 177 ? 14.272 3.771 2.181 1.00 94.06 177 ALA A C 1
ATOM 1408 O O . ALA A 1 177 ? 14.427 3.088 1.165 1.00 94.06 177 ALA A O 1
ATOM 1409 N N . PRO A 1 178 ? 14.919 4.945 2.329 1.00 91.06 178 PRO A N 1
ATOM 1410 C CA . PRO A 1 178 ? 15.835 5.471 1.310 1.00 91.06 178 PRO A CA 1
ATOM 1411 C C . PRO A 1 178 ? 17.038 4.564 0.994 1.00 91.06 178 PRO A C 1
ATOM 1413 O O . PRO A 1 178 ? 17.615 4.668 -0.085 1.00 91.06 178 PRO A O 1
ATOM 1416 N N . ASP A 1 179 ? 17.418 3.685 1.923 1.00 91.81 179 ASP A N 1
ATOM 1417 C CA . ASP A 1 179 ? 18.487 2.690 1.787 1.00 91.81 179 ASP A CA 1
ATOM 1418 C C . ASP A 1 179 ? 18.011 1.355 1.182 1.00 91.81 179 ASP A C 1
ATOM 1420 O O . ASP A 1 179 ? 18.834 0.498 0.850 1.00 91.81 179 ASP A O 1
ATOM 1424 N N . THR A 1 180 ? 16.699 1.165 1.004 1.00 94.56 180 THR A N 1
ATOM 1425 C CA . THR A 1 180 ? 16.135 -0.043 0.396 1.00 94.56 180 THR A CA 1
ATOM 1426 C C . THR A 1 180 ? 16.481 -0.117 -1.091 1.00 94.56 180 THR A C 1
ATOM 1428 O O . THR A 1 180 ? 16.138 0.765 -1.878 1.00 94.56 180 THR A O 1
ATOM 1431 N N . ILE A 1 181 ? 17.086 -1.227 -1.515 1.00 94.50 181 ILE A N 1
ATOM 1432 C CA . ILE A 1 181 ? 17.415 -1.467 -2.924 1.00 94.50 181 ILE A CA 1
ATOM 1433 C C . ILE A 1 181 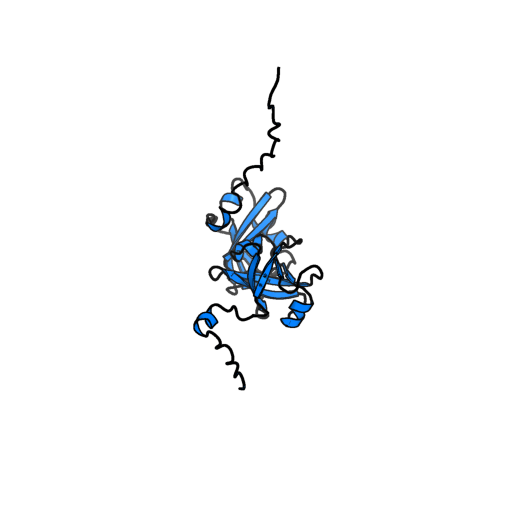? 16.158 -1.918 -3.678 1.00 94.50 181 ILE A C 1
ATOM 1435 O O . ILE A 1 181 ? 15.576 -2.963 -3.383 1.00 94.50 181 ILE A O 1
ATOM 1439 N N . ILE A 1 182 ? 15.741 -1.147 -4.678 1.00 95.25 182 ILE A N 1
ATOM 1440 C CA . ILE A 1 182 ? 14.565 -1.460 -5.496 1.00 95.25 182 ILE A CA 1
ATOM 1441 C C . ILE A 1 182 ? 15.027 -2.094 -6.806 1.00 95.25 182 ILE A C 1
ATOM 1443 O O . ILE A 1 182 ? 15.588 -1.424 -7.670 1.00 95.25 182 ILE A O 1
ATOM 1447 N N . HIS A 1 183 ? 14.764 -3.387 -6.969 1.00 94.12 183 HIS A N 1
ATOM 1448 C CA . HIS A 1 183 ? 14.993 -4.098 -8.219 1.00 94.12 183 HIS A CA 1
ATOM 1449 C C . HIS A 1 183 ? 13.741 -4.033 -9.092 1.00 94.12 183 HIS A C 1
ATOM 1451 O O . HIS A 1 183 ? 12.654 -4.401 -8.643 1.00 94.12 183 HIS A O 1
ATOM 1457 N N . CYS A 1 184 ? 13.902 -3.611 -10.346 1.00 91.19 184 CYS A N 1
ATOM 1458 C CA . CYS A 1 184 ? 12.832 -3.587 -11.348 1.00 91.19 184 CYS A CA 1
ATOM 1459 C C . CYS A 1 184 ? 13.167 -4.379 -12.622 1.00 91.19 184 CYS A C 1
ATOM 1461 O O . CYS A 1 184 ? 12.579 -4.150 -13.676 1.00 91.19 184 CYS A O 1
ATOM 1463 N N . GLU A 1 185 ? 14.146 -5.281 -12.539 1.00 86.38 185 GLU A N 1
ATOM 1464 C CA . GLU A 1 185 ? 14.617 -6.087 -13.665 1.00 86.38 185 GLU A CA 1
ATOM 1465 C C . GLU A 1 185 ? 13.809 -7.385 -13.774 1.00 86.38 185 GLU A C 1
ATOM 1467 O O . GLU A 1 185 ? 13.643 -8.106 -12.785 1.00 86.38 185 GLU A O 1
ATOM 1472 N N . GLY A 1 186 ? 13.311 -7.690 -14.973 1.00 85.50 186 GLY A N 1
ATOM 1473 C CA . GLY A 1 186 ? 12.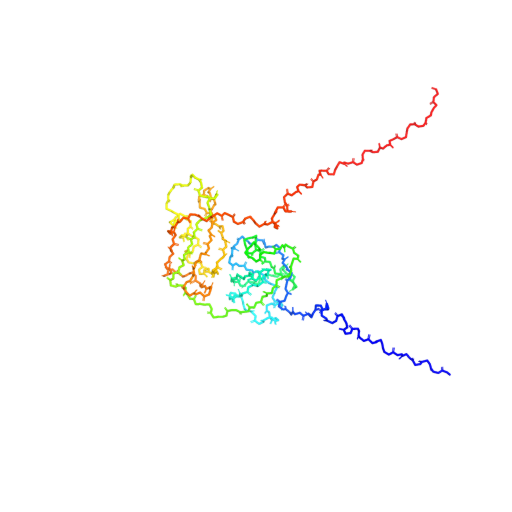599 -8.931 -15.274 1.00 85.50 186 GLY A CA 1
ATOM 1474 C C . GLY A 1 186 ? 11.552 -8.775 -16.376 1.00 85.50 186 GLY A C 1
ATOM 1475 O O . GLY A 1 186 ? 11.329 -7.682 -16.896 1.00 85.50 186 GLY A O 1
ATOM 1476 N N . GLU A 1 187 ? 10.920 -9.891 -16.737 1.00 87.62 187 GLU A N 1
ATOM 1477 C CA . GLU A 1 187 ? 9.807 -9.908 -17.688 1.00 87.62 187 GLU A CA 1
ATOM 1478 C C . GLU A 1 187 ? 8.552 -9.297 -17.051 1.00 87.62 187 GLU A C 1
ATOM 1480 O O . GLU A 1 187 ? 8.263 -9.519 -15.871 1.00 87.62 187 GLU A O 1
ATOM 1485 N N . ALA A 1 188 ? 7.802 -8.517 -17.828 1.00 89.94 188 ALA A N 1
ATOM 1486 C CA . ALA A 1 188 ? 6.562 -7.922 -17.354 1.00 89.94 188 ALA A CA 1
ATOM 1487 C C . ALA A 1 188 ? 5.528 -9.000 -17.007 1.00 89.94 188 ALA A C 1
ATOM 1489 O O . ALA A 1 188 ? 5.429 -10.047 -17.650 1.00 89.94 188 ALA A O 1
ATOM 1490 N N . ILE A 1 189 ? 4.743 -8.745 -15.965 1.00 92.38 189 ILE A N 1
ATOM 1491 C CA . ILE A 1 189 ? 3.765 -9.706 -15.467 1.00 92.38 189 ILE A CA 1
ATOM 1492 C C . ILE A 1 189 ? 2.456 -9.534 -16.225 1.00 92.38 189 ILE A C 1
ATOM 1494 O O . ILE A 1 189 ? 1.887 -8.445 -16.246 1.00 92.38 189 ILE A O 1
ATOM 1498 N N . LYS A 1 190 ? 1.926 -10.642 -16.750 1.00 89.94 190 LYS A N 1
ATOM 1499 C CA . LYS A 1 190 ? 0.584 -10.677 -17.337 1.00 89.94 190 LYS A CA 1
ATOM 1500 C C . LYS A 1 190 ? -0.478 -10.367 -16.294 1.00 89.94 190 LYS A C 1
ATOM 1502 O O . LYS A 1 190 ? -0.484 -10.959 -15.206 1.00 89.94 190 LYS A O 1
ATOM 1507 N N . ARG A 1 191 ? -1.422 -9.489 -16.632 1.00 83.62 191 ARG A N 1
ATOM 1508 C CA . ARG A 1 191 ? -2.524 -9.142 -15.729 1.00 83.62 191 ARG A CA 1
ATOM 1509 C C . ARG A 1 191 ? -3.369 -10.376 -15.379 1.00 83.62 191 ARG A C 1
ATOM 1511 O O . ARG A 1 191 ? -4.011 -10.998 -16.223 1.00 83.62 191 ARG A O 1
ATOM 1518 N N . GLU A 1 192 ? -3.420 -10.713 -14.091 1.00 71.81 192 GLU A N 1
ATOM 1519 C CA . GLU A 1 192 ? -4.343 -11.731 -13.581 1.00 71.81 192 GLU A CA 1
ATOM 1520 C C . GLU A 1 192 ? -5.780 -11.190 -13.662 1.00 71.81 192 GLU A C 1
ATOM 1522 O O . GLU A 1 192 ? -6.196 -10.376 -12.829 1.00 71.81 192 GLU A O 1
ATOM 1527 N N . VAL A 1 193 ? -6.560 -11.652 -14.646 1.00 56.50 193 VAL A N 1
ATOM 1528 C CA . VAL A 1 193 ? -7.980 -11.298 -14.777 1.00 56.50 193 VAL A CA 1
ATOM 1529 C C . VAL A 1 193 ? -8.734 -11.850 -13.574 1.00 56.50 193 VAL A C 1
ATOM 1531 O O . VAL A 1 193 ? -9.024 -13.041 -13.469 1.00 56.50 193 VAL A O 1
ATOM 1534 N N . CYS A 1 194 ? -9.055 -10.973 -12.628 1.00 49.44 194 CYS A N 1
ATOM 1535 C CA . CYS A 1 194 ? -9.930 -11.321 -11.526 1.00 49.44 194 CYS A CA 1
ATOM 1536 C C . CYS A 1 194 ? -11.388 -11.267 -12.009 1.00 49.44 194 CYS A C 1
ATOM 1538 O O . CYS A 1 194 ? -11.882 -10.175 -12.295 1.00 49.44 194 CYS A O 1
ATOM 1540 N N . PRO A 1 195 ? -12.137 -12.391 -12.008 1.00 41.34 195 PRO A N 1
ATOM 1541 C CA . PRO A 1 195 ? -13.536 -12.414 -12.454 1.00 41.34 195 PRO A CA 1
ATOM 1542 C C . PRO A 1 195 ? -14.447 -11.473 -11.653 1.00 41.34 195 PRO A C 1
ATOM 1544 O O . PRO A 1 195 ? -15.548 -11.137 -12.073 1.00 41.34 195 PRO A O 1
ATOM 1547 N N . CYS A 1 196 ? -13.997 -11.037 -10.473 1.00 44.81 196 CYS A N 1
ATOM 1548 C CA . CYS A 1 196 ? -14.720 -10.096 -9.636 1.00 44.81 196 CYS A CA 1
ATOM 1549 C C . CYS A 1 196 ? -14.653 -8.639 -10.117 1.00 44.81 196 CYS A C 1
ATOM 1551 O O . CYS A 1 196 ? -15.356 -7.831 -9.526 1.00 44.81 196 CYS A O 1
ATOM 1553 N N . VAL A 1 197 ? -13.866 -8.267 -11.131 1.00 43.19 197 VAL A N 1
ATOM 1554 C CA . VAL A 1 197 ? -13.881 -6.891 -11.681 1.00 43.19 197 VAL A CA 1
ATOM 1555 C C . VAL A 1 197 ? -14.886 -6.769 -12.833 1.00 43.19 197 VAL A C 1
ATOM 1557 O O . VAL A 1 197 ? -15.624 -5.795 -12.891 1.00 43.19 197 VAL A O 1
ATOM 1560 N N . LEU A 1 198 ? -15.069 -7.832 -13.623 1.00 42.12 198 LEU A N 1
ATOM 1561 C CA . LEU A 1 198 ? -15.973 -7.879 -14.788 1.00 42.12 198 LEU A CA 1
ATOM 1562 C C . LEU A 1 198 ? -17.474 -7.729 -14.467 1.00 42.12 198 LEU A C 1
ATOM 1564 O O . LEU A 1 198 ? -18.303 -7.735 -15.366 1.00 42.12 198 LEU A O 1
ATOM 1568 N N . ARG A 1 199 ? -17.851 -7.621 -13.188 1.00 45.22 199 ARG A N 1
ATOM 1569 C CA . ARG A 1 199 ? -19.240 -7.372 -12.765 1.00 45.22 199 ARG A CA 1
ATOM 1570 C C . ARG A 1 199 ? -19.510 -5.926 -12.342 1.00 45.22 199 ARG A C 1
ATOM 1572 O O . ARG A 1 199 ? -20.622 -5.661 -11.907 1.00 45.22 199 ARG A O 1
ATOM 1579 N N . ALA A 1 200 ? -18.513 -5.042 -12.367 1.00 47.16 200 ALA A N 1
ATOM 1580 C CA . ALA A 1 200 ? -18.689 -3.637 -11.989 1.00 47.16 200 ALA A CA 1
ATOM 1581 C C . ALA A 1 200 ? -18.879 -2.704 -13.198 1.00 47.16 200 ALA A C 1
ATOM 1583 O O . ALA A 1 200 ? -19.504 -1.666 -13.035 1.00 47.16 200 ALA A O 1
ATOM 1584 N N . ASP A 1 201 ? -18.426 -3.107 -14.390 1.00 42.03 201 ASP A N 1
ATOM 1585 C CA . ASP A 1 201 ? -18.486 -2.276 -15.604 1.00 42.03 201 ASP A CA 1
ATOM 1586 C C . ASP A 1 201 ? -19.642 -2.663 -16.548 1.00 42.03 201 ASP A C 1
ATOM 1588 O O . ASP A 1 201 ? -19.696 -2.214 -17.688 1.00 42.03 201 ASP A O 1
ATOM 1592 N N . ALA A 1 202 ? -20.580 -3.506 -16.097 1.00 40.06 202 ALA A N 1
ATOM 1593 C CA . ALA A 1 202 ? -21.827 -3.710 -16.827 1.00 40.06 202 ALA A CA 1
ATOM 1594 C C . ALA A 1 202 ? -22.701 -2.466 -16.618 1.00 40.06 202 ALA A C 1
ATOM 1596 O O . ALA A 1 202 ? -23.382 -2.345 -15.598 1.00 40.06 202 ALA A O 1
ATOM 1597 N N . GLU A 1 203 ? -22.600 -1.535 -17.567 1.00 38.66 203 GLU A N 1
ATOM 1598 C CA . GLU A 1 203 ? -23.468 -0.373 -17.736 1.00 38.66 203 GLU A CA 1
ATOM 1599 C C . GLU A 1 203 ? -24.918 -0.717 -17.376 1.00 38.66 203 GLU A C 1
ATOM 1601 O O . GLU A 1 203 ? -25.539 -1.620 -17.943 1.00 38.66 203 GLU A O 1
ATOM 1606 N N . LEU A 1 204 ? -25.461 0.027 -16.412 1.00 46.59 204 LEU A N 1
ATOM 1607 C CA . LEU A 1 204 ? -26.901 0.142 -16.238 1.00 46.59 204 LEU A CA 1
ATOM 1608 C C . LEU A 1 204 ? -27.490 0.608 -17.579 1.00 46.59 204 LEU A C 1
ATOM 1610 O O . LEU A 1 204 ? -27.061 1.654 -18.073 1.00 46.59 204 LEU A O 1
ATOM 1614 N N . PRO A 1 205 ? -28.466 -0.104 -18.173 1.00 43.56 205 PRO A N 1
ATOM 1615 C CA . PRO A 1 205 ? -29.201 0.463 -19.290 1.00 43.56 205 PRO A CA 1
ATOM 1616 C C . PRO A 1 205 ? -29.865 1.765 -18.813 1.00 43.56 205 PRO A C 1
ATOM 1618 O O . PRO A 1 205 ? -30.374 1.806 -17.685 1.00 43.56 205 PRO A O 1
ATOM 1621 N N . PRO A 1 206 ? -29.854 2.839 -19.621 1.00 42.25 206 PRO A N 1
ATOM 1622 C CA . PRO A 1 206 ? -30.464 4.096 -19.222 1.00 42.25 206 PRO A CA 1
ATOM 1623 C C . PRO A 1 206 ? -31.946 3.861 -18.926 1.00 42.25 206 PRO A C 1
ATOM 1625 O O . PRO A 1 206 ? -32.675 3.284 -19.735 1.00 42.25 206 PRO A O 1
ATOM 1628 N N . LEU A 1 207 ? -32.384 4.302 -17.745 1.00 46.75 207 LEU A N 1
ATOM 1629 C CA . LEU A 1 207 ? -33.792 4.350 -17.369 1.00 46.75 207 LEU A CA 1
ATOM 1630 C C . LEU A 1 207 ? -34.509 5.303 -18.333 1.00 46.75 207 LEU A C 1
ATOM 1632 O O . LEU A 1 207 ? -34.486 6.520 -18.161 1.00 46.75 207 LEU A O 1
ATOM 1636 N N . GLY A 1 208 ? -35.122 4.738 -19.37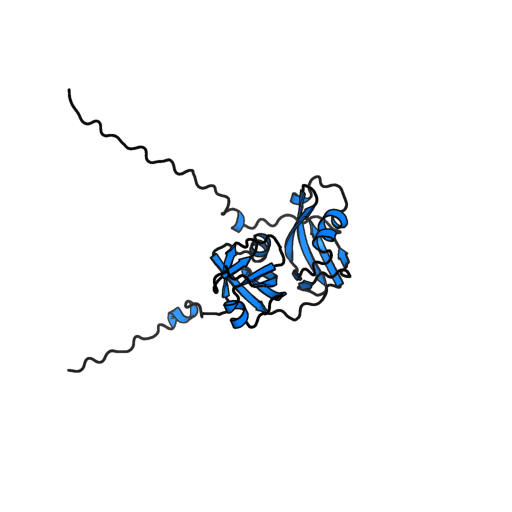2 1.00 40.50 208 GLY A N 1
ATOM 1637 C CA . GLY A 1 208 ? -36.073 5.440 -20.219 1.00 40.50 208 GLY A CA 1
ATOM 1638 C C . GLY A 1 208 ? -37.285 5.852 -19.386 1.00 40.50 208 GLY A C 1
ATOM 1639 O O . GLY A 1 208 ? -37.926 5.016 -18.750 1.00 40.50 208 GLY A O 1
ATOM 1640 N N . HIS A 1 209 ? -37.549 7.155 -19.359 1.00 43.12 209 HIS A N 1
ATOM 1641 C CA . HIS A 1 209 ? -38.656 7.799 -18.657 1.00 43.12 209 HIS A CA 1
ATOM 1642 C C . HIS A 1 209 ? -40.034 7.182 -18.975 1.00 43.12 209 HIS A C 1
ATOM 1644 O O . HIS A 1 209 ? -40.267 6.753 -20.106 1.00 43.12 209 HIS A O 1
ATOM 1650 N N . PRO A 1 210 ? -40.998 7.228 -18.032 1.00 40.25 210 PRO A N 1
ATOM 1651 C CA . PRO A 1 210 ? -42.387 6.908 -18.318 1.00 40.25 210 PRO A CA 1
ATOM 1652 C C . PRO A 1 210 ? -43.029 8.101 -19.036 1.00 40.25 210 PRO A C 1
ATOM 1654 O O . PRO A 1 210 ? -43.437 9.076 -18.404 1.00 40.25 210 PRO A O 1
ATOM 1657 N N . THR A 1 211 ? -43.117 8.058 -20.365 1.00 45.28 211 THR A N 1
ATOM 1658 C CA . THR A 1 211 ? -44.042 8.942 -21.077 1.00 45.28 211 THR A CA 1
ATOM 1659 C C . THR A 1 211 ? -45.453 8.395 -20.918 1.00 45.28 211 THR A C 1
ATOM 1661 O O . THR A 1 211 ? -45.796 7.313 -21.388 1.00 45.28 211 THR A O 1
ATOM 1664 N N . TYR A 1 212 ? -46.233 9.173 -20.175 1.00 41.47 212 TYR A N 1
ATOM 1665 C CA . TYR A 1 212 ? -47.672 9.108 -20.000 1.00 41.47 212 TYR A CA 1
ATOM 1666 C C . TYR A 1 212 ? -48.398 8.599 -21.253 1.00 41.47 212 TYR A C 1
ATOM 1668 O O . TYR A 1 212 ? -48.405 9.254 -22.293 1.00 41.47 212 TYR A O 1
ATOM 1676 N N . PHE A 1 213 ? -49.056 7.447 -21.114 1.00 39.50 213 PHE A N 1
ATOM 1677 C CA . PHE A 1 213 ? -50.200 7.074 -21.937 1.00 39.50 213 PHE A CA 1
ATOM 1678 C C . PHE A 1 213 ? -51.309 8.088 -21.635 1.00 39.50 213 PHE A C 1
ATOM 1680 O O . PHE A 1 213 ? -51.992 7.986 -20.614 1.00 39.50 213 PHE A O 1
ATOM 1687 N N . LEU A 1 214 ? -51.435 9.112 -22.479 1.00 46.28 214 LEU A N 1
ATOM 1688 C CA . LEU A 1 214 ? -52.627 9.944 -22.497 1.00 46.28 214 LEU A CA 1
ATOM 1689 C C . LEU A 1 214 ? -53.743 9.116 -23.144 1.00 46.28 214 LEU A C 1
ATOM 1691 O O . LEU A 1 214 ? -53.594 8.594 -24.248 1.00 46.28 214 LEU A O 1
ATOM 1695 N N . LEU A 1 215 ? -54.819 8.946 -22.386 1.00 44.44 215 LEU A N 1
ATOM 1696 C CA . LEU A 1 215 ? -56.094 8.405 -22.825 1.00 44.44 215 LEU A CA 1
ATOM 1697 C C . LEU A 1 215 ? -56.663 9.294 -23.935 1.00 44.44 215 LEU A C 1
ATOM 1699 O O . LEU A 1 215 ? -56.961 10.450 -23.661 1.00 44.44 215 LEU A O 1
ATOM 1703 N N . ASP A 1 216 ? -56.902 8.733 -25.118 1.00 41.78 216 ASP A N 1
ATOM 1704 C CA . ASP A 1 216 ? -57.952 9.226 -26.012 1.00 41.78 216 ASP A CA 1
ATOM 1705 C C . ASP A 1 216 ? -59.054 8.166 -26.081 1.00 41.78 216 ASP A C 1
ATOM 1707 O O . ASP A 1 216 ? -59.023 7.209 -26.857 1.00 41.78 216 ASP A O 1
ATOM 1711 N N . LEU A 1 217 ? -60.020 8.333 -25.177 1.00 45.28 217 LEU A N 1
ATOM 1712 C CA . LEU A 1 217 ? -61.358 7.769 -25.265 1.00 45.28 217 LEU A CA 1
ATOM 1713 C C . LEU A 1 217 ? -62.296 8.867 -25.794 1.00 45.28 217 LEU A C 1
ATOM 1715 O O . LEU A 1 217 ? -62.709 9.724 -25.023 1.00 45.28 217 LEU A O 1
ATOM 1719 N N . GLY A 1 218 ? -62.677 8.752 -27.069 1.00 44.31 218 GLY A N 1
ATOM 1720 C CA . GLY A 1 218 ? -64.063 8.918 -27.534 1.00 44.31 218 GLY A CA 1
ATOM 1721 C C . GLY A 1 218 ? -64.574 10.295 -27.999 1.00 44.31 218 GLY A C 1
ATOM 1722 O O . GLY A 1 218 ? -64.396 11.289 -27.307 1.00 44.31 218 GLY A O 1
ATOM 1723 N N . LEU A 1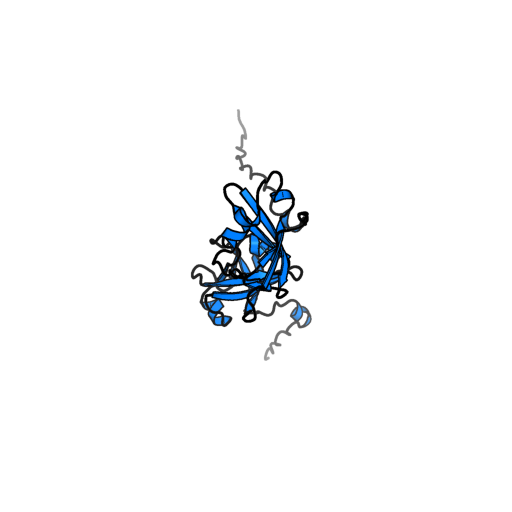 219 ? -65.381 10.219 -29.079 1.00 44.50 219 LEU A N 1
ATOM 1724 C CA . LEU A 1 219 ? -66.435 11.144 -29.570 1.00 44.50 219 LEU A CA 1
ATOM 1725 C C . LEU A 1 219 ? -65.916 12.390 -30.326 1.00 44.50 219 LEU A C 1
ATOM 1727 O O . LEU A 1 219 ? -65.061 13.097 -29.813 1.00 44.50 219 LEU A O 1
ATOM 1731 N N . ASP A 1 220 ? -66.322 12.722 -31.558 1.00 44.44 220 ASP A N 1
ATOM 1732 C CA . ASP A 1 220 ? -67.498 12.408 -32.399 1.00 44.44 220 ASP A CA 1
ATOM 1733 C C . ASP A 1 220 ? -67.110 12.079 -33.859 1.00 44.44 220 ASP A C 1
ATOM 1735 O O . ASP A 1 220 ? -66.085 12.616 -34.345 1.00 44.44 220 ASP A O 1
#

Organism: NCBI:txid299321

pLDDT: mean 82.33, std 19.31, range [37.22, 96.69]

Solvent-accessible surface area (backbone atoms only — not comparable to full-atom values): 12922 Å² total; per-residue (Å²): 137,85,86,80,80,76,80,80,78,79,68,68,91,46,56,86,72,52,75,73,89,50,93,47,53,28,30,32,37,82,40,93,57,82,53,78,36,49,30,35,29,10,58,70,38,28,60,74,69,74,50,57,80,68,38,43,29,38,39,38,41,44,96,85,23,55,43,42,29,32,34,37,74,31,87,89,42,54,63,61,33,32,24,36,25,72,48,50,31,59,48,18,63,50,54,80,71,36,74,32,36,58,41,85,38,88,85,65,43,70,20,59,33,36,34,38,33,44,30,43,88,51,48,70,94,66,83,81,64,61,51,74,58,30,49,44,72,67,43,58,91,55,59,42,45,45,25,48,67,35,50,47,80,38,75,35,95,95,48,62,39,40,34,33,29,71,41,39,36,47,72,60,41,21,24,38,43,92,81,30,43,76,43,66,83,76,77,58,40,75,81,80,85,55,79,81,56,75,71,73,75,67,74,77,77,79,85,76,76,89,76,77,83,75,85,86,81,81,88,134